Protein AF-A0A368V8Y9-F1 (afdb_monomer_lite)

Foldseek 3Di:
DAEEEEEEAPPFDPVLVVVVLVVQVVVQAAYEYADADADPVPVPDDCVRYAYAHEFECVCVVVVPVPDPDDPLVRRVRVCVSVVVHQEYAYVVLDDDVVVVVSCLVSRHQEYASAEQAQDQEWDFDQDPSNHTHGYAHEEPVVCLVVVHAPVDRSYDPVGYYHYYYYYSLCVSQVDNHPCSVVVCPVCRVPD

pLDDT: mean 93.85, std 8.1, range [53.06, 98.81]

Radius of gyration: 16.46 Å; chains: 1; bounding box: 37×43×43 Å

Sequence (192 aa):
MRTVITIDIDWVPDKVLEYTLELLSKAGVPCTIFATHATGLLNGLDRNQFEIGIHPNFNPLLNGTKKNNGNPEDVVRRLKEAFPQARGIRSHSSLVSNVLVELFSEMGFDYESNVCLPYSRRLEALPLWNDMLRIPFNWEDYLHFSYGKDFSEAGLDFNNGLNIMTFHPIHIFLNTETLERYLGAKRFYQDP

Secondary structure (DSSP, 8-state):
-EEEEEEE-TT--HHHHHHHHHHHHHHT--EEEEESS--GGGTTS-TTTEEEEE----HHHHTT-TT----HHHHHHHHHHH-TT--EE--GGG---HHHHHHHHHTT-SEE---B-TT-S---PEEPTTS-EE--B-EEHHHHHHTT--TT--SS-TTSSEEEEEE-HHHHHHT--SHHHHHHHGGGTT--

Organism: NCBI:txid989

Structure (mmCIF, N/CA/C/O backbone):
data_AF-A0A368V8Y9-F1
#
_entry.id   AF-A0A368V8Y9-F1
#
loop_
_atom_site.group_PDB
_atom_site.id
_atom_site.type_symbol
_atom_site.label_atom_id
_atom_site.label_alt_id
_atom_site.label_comp_id
_atom_site.label_asym_id
_atom_site.label_entity_id
_atom_site.label_seq_id
_atom_site.pdbx_PDB_ins_code
_atom_site.Cartn_x
_atom_site.Cartn_y
_atom_site.Cartn_z
_atom_site.occupancy
_atom_site.B_iso_or_equiv
_atom_site.auth_seq_id
_atom_site.auth_comp_id
_atom_site.auth_asym_id
_atom_site.auth_atom_id
_atom_site.pdbx_PDB_model_num
ATOM 1 N N . MET A 1 1 ? -14.216 -14.402 8.490 1.00 59.19 1 MET A N 1
ATOM 2 C CA . MET A 1 1 ? -13.235 -14.640 7.415 1.00 59.19 1 MET A CA 1
ATOM 3 C C . MET A 1 1 ? -12.926 -13.304 6.770 1.00 59.19 1 MET A C 1
ATOM 5 O O . MET A 1 1 ? -13.869 -12.653 6.332 1.00 59.19 1 MET A O 1
ATOM 9 N N . ARG A 1 2 ? -11.679 -12.831 6.809 1.00 84.62 2 ARG A N 1
ATOM 10 C CA . ARG A 1 2 ? -11.300 -11.561 6.176 1.00 84.62 2 ARG A CA 1
ATOM 11 C C . ARG A 1 2 ? -9.922 -11.733 5.545 1.00 84.62 2 ARG A C 1
ATOM 13 O O . ARG A 1 2 ? -8.916 -11.597 6.228 1.00 84.62 2 ARG A O 1
ATOM 20 N N . THR A 1 3 ? -9.898 -12.081 4.264 1.00 93.31 3 THR A N 1
ATOM 21 C CA . THR A 1 3 ? -8.710 -11.883 3.429 1.00 93.31 3 THR A CA 1
ATOM 22 C C . THR A 1 3 ? -8.891 -10.550 2.725 1.00 93.31 3 THR A C 1
ATOM 24 O O . THR A 1 3 ? -9.946 -10.308 2.142 1.00 93.31 3 THR A O 1
ATOM 27 N N . VAL A 1 4 ? -7.892 -9.684 2.819 1.00 96.06 4 VAL A N 1
ATOM 28 C CA . VAL A 1 4 ? -7.859 -8.383 2.154 1.00 96.06 4 VAL A CA 1
ATOM 29 C C . VAL A 1 4 ? -6.729 -8.417 1.142 1.00 96.06 4 VAL A C 1
ATOM 31 O O . VAL A 1 4 ? -5.599 -8.772 1.482 1.00 96.06 4 VAL A O 1
ATOM 34 N N . ILE A 1 5 ? -7.042 -8.056 -0.097 1.00 97.69 5 ILE A N 1
ATOM 35 C CA . ILE A 1 5 ? -6.057 -7.899 -1.162 1.00 97.69 5 ILE A CA 1
ATOM 36 C C . ILE A 1 5 ? -5.701 -6.419 -1.237 1.00 97.69 5 ILE A C 1
ATOM 38 O O . ILE A 1 5 ? -6.579 -5.561 -1.338 1.00 97.69 5 ILE A O 1
ATOM 42 N N . THR A 1 6 ? -4.409 -6.126 -1.179 1.00 98.75 6 THR A N 1
ATOM 43 C CA . THR A 1 6 ? -3.873 -4.775 -1.306 1.00 98.75 6 THR A CA 1
ATOM 44 C C . THR A 1 6 ? -2.837 -4.721 -2.418 1.00 98.75 6 THR A C 1
ATOM 46 O O . THR A 1 6 ? -2.096 -5.684 -2.612 1.00 98.75 6 THR A O 1
ATOM 49 N N . ILE A 1 7 ? -2.811 -3.618 -3.162 1.00 98.81 7 ILE A N 1
ATOM 50 C CA . ILE A 1 7 ? -1.948 -3.434 -4.329 1.00 98.81 7 ILE A CA 1
ATOM 51 C C . ILE A 1 7 ? -1.105 -2.178 -4.143 1.00 98.81 7 ILE A C 1
ATOM 53 O O . ILE A 1 7 ? -1.666 -1.086 -4.059 1.00 98.81 7 ILE A O 1
ATOM 57 N N . ASP A 1 8 ? 0.215 -2.315 -4.156 1.00 98.81 8 ASP A N 1
ATOM 58 C CA . ASP A 1 8 ? 1.145 -1.184 -4.132 1.00 98.81 8 ASP A CA 1
ATOM 59 C C . ASP A 1 8 ? 1.598 -0.908 -5.576 1.00 98.81 8 ASP A C 1
ATOM 61 O O . ASP A 1 8 ? 2.241 -1.743 -6.212 1.00 98.81 8 ASP A O 1
ATOM 65 N N . ILE A 1 9 ? 1.195 0.237 -6.153 1.00 98.44 9 ILE A N 1
ATOM 66 C CA . ILE A 1 9 ? 1.355 0.484 -7.605 1.00 98.44 9 ILE A CA 1
ATOM 67 C C . ILE A 1 9 ? 2.827 0.573 -8.035 1.00 98.44 9 ILE A C 1
ATOM 69 O O . ILE A 1 9 ? 3.147 0.201 -9.158 1.00 98.44 9 ILE A O 1
ATOM 73 N N . ASP A 1 10 ? 3.712 1.109 -7.193 1.00 96.94 10 ASP A N 1
ATOM 74 C CA . ASP A 1 10 ? 5.165 1.137 -7.441 1.00 96.94 10 ASP A CA 1
ATOM 75 C C . ASP A 1 10 ? 5.619 1.696 -8.805 1.00 96.94 10 ASP A C 1
ATOM 77 O O . ASP A 1 10 ? 6.569 1.221 -9.425 1.00 96.94 10 ASP A O 1
ATOM 81 N N . TRP A 1 11 ? 4.962 2.773 -9.254 1.00 96.31 11 TRP A N 1
ATOM 82 C CA . TRP A 1 11 ? 5.276 3.497 -10.495 1.00 96.31 11 TRP A CA 1
ATOM 83 C C . TRP A 1 11 ? 5.373 2.601 -11.739 1.00 96.31 11 TRP A C 1
ATOM 85 O O . TRP A 1 11 ? 6.158 2.882 -12.650 1.00 96.31 11 TRP A O 1
ATOM 95 N N . VAL A 1 12 ? 4.587 1.521 -11.795 1.00 95.94 12 VAL A N 1
ATOM 96 C CA . VAL A 1 12 ? 4.478 0.724 -13.021 1.00 95.94 12 VAL A CA 1
ATOM 97 C C . VAL A 1 12 ? 3.851 1.542 -14.158 1.00 95.94 12 VAL A C 1
ATOM 99 O O . VAL A 1 12 ? 3.047 2.438 -13.888 1.00 95.94 12 VAL A O 1
ATOM 102 N N . PRO A 1 13 ? 4.156 1.229 -15.430 1.00 95.38 13 PRO A N 1
ATOM 103 C CA . PRO A 1 13 ? 3.447 1.819 -16.560 1.00 95.38 13 PRO A CA 1
ATOM 104 C C . PRO A 1 13 ? 1.955 1.483 -16.549 1.00 95.38 13 PRO A C 1
ATOM 106 O O . PRO A 1 13 ? 1.557 0.402 -16.106 1.00 95.38 13 PRO A O 1
ATOM 109 N N . ASP A 1 14 ? 1.149 2.354 -17.159 1.00 95.56 14 ASP A N 1
ATOM 110 C CA . ASP A 1 14 ? -0.305 2.184 -17.250 1.00 95.56 14 ASP A CA 1
ATOM 111 C C . ASP A 1 14 ? -0.707 0.818 -17.831 1.00 95.56 14 ASP A C 1
ATOM 113 O O . ASP A 1 14 ? -1.604 0.183 -17.295 1.00 95.56 14 ASP A O 1
ATOM 117 N N . LYS A 1 15 ? 0.005 0.289 -18.837 1.00 95.81 15 LYS A N 1
ATOM 118 C CA . LYS A 1 15 ? -0.274 -1.044 -19.416 1.00 95.81 15 LYS A CA 1
ATOM 119 C C . LYS A 1 15 ? -0.166 -2.187 -18.391 1.00 95.81 15 LYS A C 1
ATOM 121 O O . LYS A 1 15 ? -0.942 -3.138 -18.423 1.00 95.81 15 LYS A O 1
ATOM 126 N N . VAL A 1 16 ? 0.801 -2.104 -17.476 1.00 97.31 16 VAL A N 1
ATOM 127 C CA . VAL A 1 16 ? 1.016 -3.105 -16.414 1.00 97.31 16 VAL A CA 1
ATOM 128 C C . VAL A 1 16 ? -0.045 -2.956 -15.321 1.00 97.31 16 VAL A C 1
ATOM 130 O O . VAL A 1 16 ? -0.567 -3.951 -14.807 1.00 97.31 16 VAL A O 1
ATOM 133 N N . LEU A 1 17 ? -0.391 -1.711 -14.981 1.00 97.81 17 LEU A N 1
ATOM 134 C CA . LEU A 1 17 ? -1.463 -1.422 -14.035 1.00 97.81 17 LEU A CA 1
ATOM 135 C C . LEU A 1 17 ? -2.824 -1.879 -14.577 1.00 97.81 17 LEU A C 1
ATOM 137 O O . LEU A 1 17 ? -3.557 -2.555 -13.862 1.00 97.81 17 LEU A O 1
ATOM 141 N N . GLU A 1 18 ? -3.137 -1.582 -15.837 1.00 97.69 18 GLU A N 1
ATOM 142 C CA . GLU A 1 18 ? -4.373 -1.972 -16.522 1.00 97.69 18 GLU A CA 1
ATOM 143 C C . GLU A 1 18 ? -4.569 -3.490 -16.498 1.00 97.69 18 GLU A C 1
ATOM 145 O O . GLU A 1 18 ? -5.621 -3.955 -16.062 1.00 97.69 18 GLU A O 1
ATOM 150 N N . TYR A 1 19 ? -3.532 -4.271 -16.827 1.00 98.06 19 TYR A N 1
ATOM 151 C CA . TYR A 1 19 ? -3.570 -5.734 -16.714 1.00 98.06 19 TYR A CA 1
ATOM 152 C C . TYR A 1 19 ? -3.997 -6.205 -15.314 1.00 98.06 19 TYR A C 1
ATOM 154 O O . TYR A 1 19 ? -4.844 -7.091 -15.168 1.00 98.06 19 TYR A O 1
ATOM 162 N N . THR A 1 20 ? -3.437 -5.586 -14.273 1.00 98.31 20 THR A N 1
ATOM 163 C CA . THR A 1 20 ? -3.752 -5.919 -12.878 1.00 98.31 20 THR A CA 1
ATOM 164 C C . THR A 1 20 ? -5.182 -5.517 -12.513 1.00 98.31 20 THR A C 1
ATOM 166 O O . THR A 1 20 ? -5.919 -6.313 -11.931 1.00 98.31 20 THR A O 1
ATOM 169 N N . LEU A 1 21 ? -5.609 -4.307 -12.880 1.00 98.00 21 LEU A N 1
ATOM 170 C CA . LEU A 1 21 ? -6.956 -3.807 -12.597 1.00 98.00 21 LEU A CA 1
ATOM 171 C C . LEU A 1 21 ? -8.032 -4.630 -13.308 1.00 98.00 21 LEU A C 1
ATOM 173 O O . LEU A 1 21 ? -9.065 -4.928 -12.707 1.00 98.00 21 LEU A O 1
ATOM 177 N N . GLU A 1 22 ? -7.792 -5.046 -14.551 1.00 97.62 22 GLU A N 1
ATOM 178 C CA . GLU A 1 22 ? -8.691 -5.939 -15.279 1.00 97.62 22 GLU A CA 1
ATOM 179 C C . GLU A 1 22 ? -8.831 -7.297 -14.593 1.00 97.62 22 GLU A C 1
ATOM 181 O O . GLU A 1 22 ? -9.944 -7.813 -14.475 1.00 97.62 22 GLU A O 1
ATOM 186 N N . LEU A 1 23 ? -7.714 -7.883 -14.149 1.00 97.94 23 LEU A N 1
ATOM 187 C CA . LEU A 1 23 ? -7.709 -9.163 -13.448 1.00 97.94 23 LEU A CA 1
ATOM 188 C C . LEU A 1 23 ? -8.547 -9.087 -12.164 1.00 97.94 23 LEU A C 1
ATOM 190 O O . LEU A 1 23 ? -9.414 -9.933 -11.942 1.00 97.94 23 LEU A O 1
ATOM 194 N N . LEU A 1 24 ? -8.336 -8.046 -11.354 1.00 97.44 24 LEU A N 1
ATOM 195 C CA . LEU A 1 24 ? -9.074 -7.833 -10.107 1.00 97.44 24 LEU A CA 1
ATOM 196 C C . LEU A 1 24 ? -10.554 -7.527 -10.363 1.00 97.44 24 LEU A C 1
ATOM 198 O O . LEU A 1 24 ? -11.423 -8.086 -9.694 1.00 97.44 24 LEU A O 1
ATOM 202 N N . SER A 1 25 ? -10.859 -6.703 -11.369 1.00 96.75 25 SER A N 1
ATOM 203 C CA . SER A 1 25 ? -12.239 -6.375 -11.749 1.00 96.75 25 SER A CA 1
ATOM 204 C C . SER A 1 25 ? -13.007 -7.628 -12.172 1.00 96.75 25 SER A C 1
ATOM 206 O O . SER A 1 25 ? -14.108 -7.867 -11.686 1.00 96.75 25 SER A O 1
ATOM 208 N N . LYS A 1 26 ? -12.401 -8.487 -13.006 1.00 97.25 26 LYS A N 1
ATOM 209 C CA . LYS A 1 26 ? -12.992 -9.771 -13.431 1.00 97.25 26 LYS A CA 1
ATOM 210 C C . LYS A 1 26 ? -13.204 -10.731 -12.258 1.00 97.25 26 LYS A C 1
ATOM 212 O O . LYS A 1 26 ? -14.185 -11.467 -12.255 1.00 97.25 26 LYS A O 1
ATOM 217 N N . ALA A 1 27 ? -12.307 -10.723 -11.271 1.00 96.06 27 ALA A N 1
ATOM 218 C CA . ALA A 1 27 ? -12.444 -11.544 -10.071 1.00 96.06 27 ALA A CA 1
ATOM 219 C C . ALA A 1 27 ? -13.577 -11.070 -9.138 1.00 96.06 27 ALA A C 1
ATOM 221 O O . ALA A 1 27 ? -14.065 -11.862 -8.334 1.00 96.06 27 ALA A O 1
ATOM 222 N N . GLY A 1 28 ? -13.999 -9.803 -9.229 1.00 95.25 28 GLY A N 1
ATOM 223 C CA . GLY A 1 28 ? -15.106 -9.248 -8.441 1.00 95.25 28 GLY A CA 1
ATOM 224 C C . GLY A 1 28 ? -14.844 -9.183 -6.930 1.00 95.25 28 GLY A C 1
ATOM 225 O O . GLY A 1 28 ? -15.785 -9.088 -6.144 1.00 95.25 28 GLY A O 1
ATOM 226 N N . VAL A 1 29 ? -13.579 -9.270 -6.507 1.00 92.38 29 VAL A N 1
ATOM 227 C CA . VAL A 1 29 ? -13.180 -9.227 -5.093 1.00 92.38 29 VAL A CA 1
ATOM 228 C C . VAL A 1 29 ? -12.819 -7.799 -4.668 1.00 92.38 29 VAL A C 1
ATOM 230 O O . VAL A 1 29 ? -12.152 -7.101 -5.438 1.00 92.38 29 VAL A O 1
ATOM 233 N N . PRO A 1 30 ? -13.217 -7.349 -3.461 1.00 95.94 30 PRO A N 1
ATOM 234 C CA . PRO A 1 30 ? -12.802 -6.050 -2.946 1.00 95.94 30 PRO A CA 1
ATOM 235 C C . PRO A 1 30 ? -11.286 -5.963 -2.741 1.00 95.94 30 PRO A C 1
ATOM 237 O O . PRO A 1 30 ? -10.666 -6.908 -2.248 1.00 95.94 30 PRO A O 1
ATOM 240 N N . CYS A 1 31 ? -10.694 -4.831 -3.109 1.00 97.50 31 CYS A N 1
ATOM 241 C CA . CYS A 1 31 ? -9.258 -4.570 -3.040 1.00 97.50 31 CYS A CA 1
ATOM 242 C C . CYS A 1 31 ? -8.979 -3.136 -2.577 1.00 97.50 31 CYS A C 1
ATOM 244 O O . CYS A 1 31 ? -9.736 -2.215 -2.886 1.00 97.50 31 CYS A O 1
ATOM 246 N N . THR A 1 32 ? -7.840 -2.931 -1.919 1.00 98.62 32 THR A N 1
ATOM 247 C CA . THR A 1 32 ? -7.304 -1.592 -1.631 1.00 98.62 32 THR A CA 1
ATOM 248 C C . THR A 1 32 ? -6.088 -1.335 -2.514 1.00 98.62 32 THR A C 1
ATOM 250 O O . THR A 1 32 ? -5.142 -2.117 -2.516 1.00 98.62 32 THR A O 1
ATOM 253 N N . ILE A 1 33 ? -6.078 -0.236 -3.260 1.00 98.69 33 ILE A N 1
ATOM 254 C CA . ILE A 1 33 ? -4.961 0.156 -4.123 1.00 98.69 33 ILE A CA 1
ATOM 255 C C . ILE A 1 33 ? -4.240 1.348 -3.495 1.00 98.69 33 ILE A C 1
ATOM 257 O O . ILE A 1 33 ? -4.844 2.403 -3.319 1.00 98.69 33 ILE A O 1
ATOM 261 N N . PHE A 1 34 ? -2.950 1.214 -3.200 1.00 98.81 34 PHE A N 1
ATOM 262 C CA . PHE A 1 34 ? -2.096 2.303 -2.737 1.00 98.81 34 PHE A CA 1
ATOM 263 C C . PHE A 1 34 ? -1.387 2.963 -3.928 1.00 98.81 34 PHE A C 1
ATOM 265 O O . PHE A 1 34 ? -0.484 2.400 -4.554 1.00 98.81 34 PHE A O 1
ATOM 272 N N . ALA A 1 35 ? -1.818 4.181 -4.261 1.00 98.56 35 ALA A N 1
ATOM 273 C CA . ALA A 1 35 ? -1.375 4.886 -5.457 1.00 98.56 35 ALA A CA 1
ATOM 274 C C . ALA A 1 35 ? -0.055 5.649 -5.265 1.00 98.56 35 ALA A C 1
ATOM 276 O O . ALA A 1 35 ? 0.093 6.444 -4.338 1.00 98.56 35 ALA A O 1
ATOM 277 N N . THR A 1 36 ? 0.891 5.455 -6.186 1.00 98.12 36 THR A N 1
ATOM 278 C CA . THR A 1 36 ? 2.220 6.104 -6.178 1.00 98.12 36 THR A CA 1
ATOM 279 C C . THR A 1 36 ? 2.310 7.373 -7.025 1.00 98.12 36 THR A C 1
ATOM 281 O O . THR A 1 36 ? 3.256 8.151 -6.883 1.00 98.12 36 THR A O 1
ATOM 284 N N . HIS A 1 37 ? 1.363 7.570 -7.941 1.00 96.38 37 HIS A N 1
ATOM 285 C CA . HIS A 1 37 ? 1.311 8.692 -8.874 1.00 96.38 37 HIS A CA 1
ATOM 286 C C . HIS A 1 37 ? -0.116 8.871 -9.410 1.00 96.38 37 HIS A C 1
ATOM 288 O O . HIS A 1 37 ? -0.944 7.967 -9.301 1.00 96.38 37 HIS A O 1
ATOM 294 N N . ALA A 1 38 ? -0.407 10.042 -9.980 1.00 95.44 38 ALA A N 1
ATOM 295 C CA . ALA A 1 38 ? -1.688 10.303 -10.627 1.00 95.44 38 ALA A CA 1
ATOM 296 C C . ALA A 1 38 ? -1.788 9.532 -11.954 1.00 95.44 38 ALA A C 1
ATOM 298 O O . ALA A 1 38 ? -0.898 9.633 -12.796 1.00 95.44 38 ALA A O 1
ATOM 299 N N . THR A 1 39 ? -2.886 8.805 -12.149 1.00 95.31 39 THR A N 1
ATOM 300 C CA . THR A 1 39 ? -3.215 8.102 -13.396 1.00 95.31 39 THR A CA 1
ATOM 301 C C . THR A 1 39 ? -4.730 8.098 -13.592 1.00 95.31 39 THR A C 1
ATOM 303 O O . THR A 1 39 ? -5.498 8.016 -12.629 1.00 95.31 39 THR A O 1
ATOM 306 N N . GLY A 1 40 ? -5.173 8.194 -14.847 1.00 96.19 40 GLY A N 1
ATOM 307 C CA . GLY A 1 40 ? -6.594 8.152 -15.197 1.00 96.19 40 GLY A CA 1
ATOM 308 C C . GLY A 1 40 ? -7.241 6.788 -14.941 1.00 96.19 40 GLY A C 1
ATOM 309 O O . GLY A 1 40 ? -8.454 6.727 -14.737 1.00 96.19 40 GLY A O 1
ATOM 310 N N . LEU A 1 41 ? -6.441 5.715 -14.880 1.00 96.94 41 LEU A N 1
ATOM 311 C CA . LEU A 1 41 ? -6.917 4.339 -14.692 1.00 96.94 41 LEU A CA 1
ATOM 312 C C . LEU A 1 41 ? -7.689 4.143 -13.379 1.00 96.94 41 LEU A C 1
ATOM 314 O O . LEU A 1 41 ? -8.584 3.306 -13.305 1.00 96.94 41 LEU A O 1
ATOM 318 N N . LEU A 1 42 ? -7.398 4.946 -12.351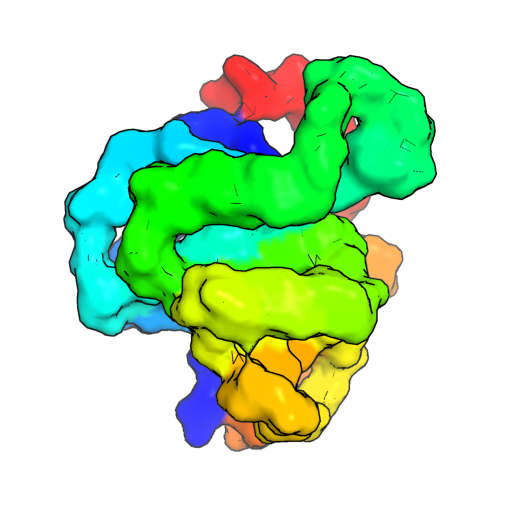 1.00 96.75 42 LEU A N 1
ATOM 319 C CA . LEU A 1 42 ? -8.071 4.843 -11.055 1.00 96.75 42 LEU A CA 1
ATOM 320 C C . LEU A 1 42 ? -9.397 5.613 -10.985 1.00 96.75 42 LEU A C 1
ATOM 322 O O . LEU A 1 42 ? -10.144 5.426 -10.022 1.00 96.75 42 LEU A O 1
ATOM 326 N N . ASN A 1 43 ? -9.713 6.478 -11.956 1.00 92.25 43 ASN A N 1
ATOM 327 C CA . ASN A 1 43 ? -10.891 7.353 -11.900 1.00 92.25 43 ASN A CA 1
ATOM 328 C C . ASN A 1 43 ? -12.208 6.604 -12.148 1.00 92.25 43 ASN A C 1
ATOM 330 O O . ASN A 1 43 ? -13.218 6.954 -11.542 1.00 92.25 43 ASN A O 1
ATOM 334 N N . GLY A 1 44 ? -12.191 5.581 -13.007 1.00 86.50 44 GLY A N 1
ATOM 335 C CA . GLY A 1 44 ? -13.380 4.823 -13.420 1.00 86.50 44 GLY A CA 1
ATOM 336 C C . GLY A 1 44 ? -13.660 3.550 -12.618 1.00 86.50 44 GLY A C 1
ATOM 337 O O . GLY A 1 44 ? -14.606 2.836 -12.939 1.00 86.50 44 GLY A O 1
ATOM 338 N N . LEU A 1 45 ? -12.844 3.242 -11.607 1.00 95.19 45 LEU A N 1
ATOM 339 C CA . LEU A 1 45 ? -13.004 2.025 -10.812 1.00 95.19 45 LEU A CA 1
ATOM 340 C C . LEU A 1 45 ? -14.260 2.089 -9.934 1.00 95.19 45 LEU A C 1
ATOM 342 O O . LEU A 1 45 ? -14.532 3.115 -9.304 1.00 95.19 45 LEU A O 1
ATOM 346 N N . ASP A 1 46 ? -14.982 0.968 -9.838 1.00 96.19 46 ASP A N 1
ATOM 347 C CA . ASP A 1 46 ? -16.093 0.820 -8.896 1.00 96.19 46 ASP A CA 1
ATOM 348 C C . ASP A 1 46 ? -15.575 0.961 -7.462 1.00 96.19 46 ASP A C 1
ATOM 350 O O . ASP A 1 46 ? -14.807 0.130 -6.979 1.00 96.19 46 ASP A O 1
ATOM 354 N N . ARG A 1 47 ? -16.007 2.013 -6.763 1.00 95.19 47 ARG A N 1
ATOM 355 C CA . ARG A 1 47 ? -15.574 2.315 -5.390 1.00 95.19 47 ARG A CA 1
ATOM 356 C C . ARG A 1 47 ? -16.117 1.337 -4.349 1.00 95.19 47 ARG A C 1
ATOM 358 O O . ARG A 1 47 ? -15.606 1.323 -3.235 1.00 95.19 47 ARG A O 1
ATOM 365 N N . ASN A 1 48 ? -17.110 0.517 -4.694 1.00 94.44 48 ASN A N 1
ATOM 366 C CA . ASN A 1 48 ? -17.542 -0.589 -3.836 1.00 94.44 48 ASN A CA 1
ATOM 367 C C . ASN A 1 48 ? -16.562 -1.763 -3.884 1.00 94.44 48 ASN A C 1
ATOM 369 O O . ASN A 1 48 ? -16.485 -2.540 -2.934 1.00 94.44 48 ASN A O 1
ATOM 373 N N . GLN A 1 49 ? -15.823 -1.890 -4.988 1.00 96.81 49 GLN A N 1
ATOM 374 C CA . GLN A 1 49 ? -14.798 -2.907 -5.156 1.00 96.81 49 GLN A CA 1
ATOM 375 C C . GLN A 1 49 ? -13.407 -2.374 -4.794 1.00 96.81 49 GLN A C 1
ATOM 377 O O . GLN A 1 49 ? -12.638 -3.076 -4.147 1.00 96.81 49 GLN A O 1
ATOM 382 N N . PHE A 1 50 ? -13.076 -1.145 -5.187 1.00 98.00 50 PHE A N 1
ATOM 383 C CA . PHE A 1 50 ? -11.735 -0.586 -5.058 1.00 98.00 50 PHE A CA 1
ATOM 384 C C . PHE A 1 50 ? -11.699 0.606 -4.104 1.00 98.00 50 PHE A C 1
ATOM 386 O O . PHE A 1 50 ? -12.131 1.715 -4.442 1.00 98.00 50 PHE A O 1
ATOM 393 N N . GLU A 1 51 ? -11.092 0.398 -2.940 1.00 98.44 51 GLU A N 1
ATOM 394 C CA . GLU A 1 51 ? -10.602 1.490 -2.105 1.00 98.44 51 GLU A CA 1
ATOM 395 C C . GLU A 1 51 ? -9.302 2.043 -2.699 1.00 98.44 51 GLU A C 1
ATOM 397 O O . GLU A 1 51 ? -8.432 1.281 -3.117 1.00 98.44 51 GLU A O 1
ATOM 402 N N . ILE A 1 52 ? -9.143 3.368 -2.706 1.00 98.44 52 ILE A N 1
ATOM 403 C CA . ILE A 1 52 ? -7.892 4.019 -3.110 1.00 98.44 52 ILE A CA 1
ATOM 404 C C . ILE A 1 52 ? -7.236 4.637 -1.878 1.00 98.44 52 ILE A C 1
ATOM 406 O O . ILE A 1 52 ? -7.785 5.564 -1.288 1.00 98.44 52 ILE A O 1
ATOM 410 N N . GLY A 1 53 ? -6.066 4.128 -1.509 1.00 98.62 53 GLY A N 1
ATOM 411 C CA . GLY A 1 53 ? -5.120 4.749 -0.587 1.00 98.62 53 GLY A CA 1
ATOM 412 C C . GLY A 1 53 ? -3.950 5.391 -1.340 1.00 98.62 53 GLY A C 1
ATOM 413 O O . GLY A 1 53 ? -3.904 5.387 -2.572 1.00 98.62 53 GLY A O 1
ATOM 414 N N . ILE A 1 54 ? -2.967 5.916 -0.610 1.00 98.75 54 ILE A N 1
ATOM 415 C CA . ILE A 1 54 ? -1.749 6.494 -1.209 1.00 98.75 54 ILE A CA 1
ATOM 416 C C . ILE A 1 54 ? -0.470 5.775 -0.772 1.00 98.75 54 ILE A C 1
ATOM 418 O O . ILE A 1 54 ? -0.383 5.267 0.347 1.00 98.75 54 ILE A O 1
ATOM 422 N N . HIS A 1 55 ? 0.524 5.773 -1.665 1.00 98.75 55 HIS A N 1
ATOM 423 C CA . HIS A 1 55 ? 1.814 5.104 -1.498 1.00 98.75 55 HIS A CA 1
ATOM 424 C C . HIS A 1 55 ? 3.014 6.072 -1.579 1.00 98.75 55 HIS A C 1
ATOM 426 O O . HIS A 1 55 ? 3.747 6.083 -2.574 1.00 98.75 55 HIS A O 1
ATOM 432 N N . PRO A 1 56 ? 3.207 6.966 -0.589 1.00 97.75 56 PRO A N 1
ATOM 433 C CA . PRO A 1 56 ? 4.270 7.969 -0.632 1.00 97.75 56 PRO A CA 1
ATOM 434 C C . PRO A 1 56 ? 5.671 7.369 -0.503 1.00 97.75 56 PRO A C 1
ATOM 436 O O . PRO A 1 56 ? 5.905 6.427 0.250 1.00 97.75 56 PRO A O 1
ATOM 439 N N . ASN A 1 57 ? 6.635 7.991 -1.188 1.00 96.75 57 ASN A N 1
ATOM 440 C CA . ASN A 1 57 ? 8.039 7.598 -1.145 1.00 96.75 57 ASN A CA 1
ATOM 441 C C . ASN A 1 57 ? 8.888 8.596 -0.361 1.00 96.75 57 ASN A C 1
ATOM 443 O O . ASN A 1 57 ? 9.214 9.679 -0.852 1.00 96.75 57 ASN A O 1
ATOM 447 N N . PHE A 1 58 ? 9.299 8.193 0.837 1.00 95.69 58 PHE A N 1
ATOM 44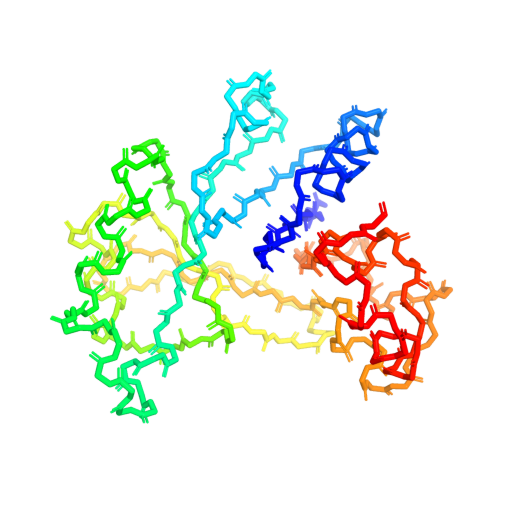8 C CA . PHE A 1 58 ? 10.162 8.993 1.703 1.00 95.69 58 PHE A CA 1
ATOM 449 C C . PHE A 1 58 ? 11.656 8.665 1.544 1.00 95.69 58 PHE A C 1
ATOM 451 O O . PHE A 1 58 ? 12.493 9.398 2.071 1.00 95.69 58 PHE A O 1
ATOM 458 N N . ASN A 1 59 ? 12.026 7.625 0.782 1.00 94.06 59 ASN A N 1
ATOM 459 C CA . ASN A 1 59 ? 13.426 7.224 0.581 1.00 94.06 59 ASN A CA 1
ATOM 460 C C . ASN A 1 59 ? 14.323 8.365 0.061 1.00 94.06 59 ASN A C 1
ATOM 462 O O . ASN A 1 59 ? 15.454 8.479 0.539 1.00 94.06 59 ASN A O 1
ATOM 466 N N . PRO A 1 60 ? 13.872 9.254 -0.852 1.00 91.81 60 PRO A N 1
ATOM 467 C CA . PRO A 1 60 ? 14.678 10.398 -1.273 1.00 91.81 60 PRO A CA 1
ATOM 468 C C . PRO A 1 60 ? 15.088 11.340 -0.132 1.00 91.81 60 PRO A C 1
ATOM 470 O O . PRO A 1 60 ? 16.172 11.923 -0.201 1.00 91.81 60 PRO A O 1
ATOM 473 N N . LEU A 1 61 ? 14.249 11.466 0.907 1.00 90.19 61 LEU A N 1
ATOM 474 C CA . LEU A 1 61 ? 14.519 12.285 2.094 1.00 90.19 61 LEU A CA 1
ATOM 475 C C . LEU A 1 61 ? 15.554 11.617 3.004 1.00 90.19 61 LEU A C 1
ATOM 477 O O . LEU A 1 61 ? 16.434 12.291 3.532 1.00 90.19 61 LEU A O 1
ATOM 481 N N . LEU A 1 62 ? 15.485 10.289 3.138 1.00 89.69 62 LEU A N 1
ATOM 482 C CA . LEU A 1 62 ? 16.422 9.498 3.942 1.00 89.69 62 LEU A CA 1
ATOM 483 C C . LEU A 1 62 ? 17.813 9.408 3.300 1.00 89.69 62 LEU A C 1
ATOM 485 O O . LEU A 1 62 ? 18.825 9.489 3.990 1.00 89.69 62 LEU A O 1
ATOM 489 N N . ASN A 1 63 ? 17.871 9.295 1.972 1.00 88.00 63 ASN A N 1
ATOM 490 C CA . ASN A 1 63 ? 19.121 9.124 1.228 1.00 88.00 63 ASN A CA 1
ATOM 491 C C . ASN A 1 63 ? 19.824 10.453 0.895 1.00 88.00 63 ASN A C 1
ATOM 493 O O . ASN A 1 63 ? 20.818 10.462 0.168 1.00 88.00 63 ASN A O 1
ATOM 497 N N . GLY A 1 64 ? 19.301 11.590 1.368 1.00 76.81 64 GLY A N 1
ATOM 498 C CA . GLY A 1 64 ? 19.886 12.916 1.135 1.00 76.81 64 GLY A CA 1
ATOM 499 C C . GLY A 1 64 ? 19.872 13.365 -0.332 1.00 76.81 64 GLY A C 1
ATOM 500 O O . GLY A 1 64 ? 20.587 14.298 -0.710 1.00 76.81 64 GLY A O 1
ATOM 501 N N . THR A 1 65 ? 19.078 12.716 -1.189 1.00 69.00 65 THR A N 1
ATOM 502 C CA . THR A 1 65 ? 18.994 13.083 -2.603 1.00 69.00 65 THR A CA 1
ATOM 503 C C . THR A 1 65 ? 18.194 14.377 -2.747 1.00 69.00 65 THR A C 1
ATOM 505 O O . THR A 1 65 ? 16.970 14.380 -2.669 1.00 69.00 65 THR A O 1
ATOM 508 N N . LYS A 1 66 ? 18.881 15.492 -3.023 1.00 54.94 66 LYS A N 1
ATOM 509 C CA . LYS A 1 66 ? 18.294 16.839 -3.208 1.00 54.94 66 LYS A CA 1
ATOM 510 C C . LYS A 1 66 ? 17.309 16.974 -4.386 1.00 54.94 66 LYS A C 1
ATOM 512 O O . LYS A 1 66 ? 16.864 18.077 -4.683 1.00 54.94 66 LYS A O 1
ATOM 517 N N . LYS A 1 67 ? 16.982 15.888 -5.102 1.00 56.47 67 LYS A N 1
ATOM 518 C CA . LYS A 1 67 ? 16.090 15.928 -6.277 1.00 56.47 67 LYS A CA 1
ATOM 519 C C . LYS A 1 67 ? 14.659 16.344 -5.927 1.00 56.47 67 LYS A C 1
ATOM 521 O O . LYS A 1 67 ? 13.974 16.870 -6.791 1.00 56.47 67 LYS A O 1
ATOM 526 N N . ASN A 1 68 ? 14.250 16.185 -4.670 1.00 53.59 68 ASN A N 1
ATOM 527 C CA . ASN A 1 68 ? 12.999 16.706 -4.141 1.00 53.59 68 ASN A CA 1
ATOM 528 C C . ASN A 1 68 ? 13.311 17.472 -2.853 1.00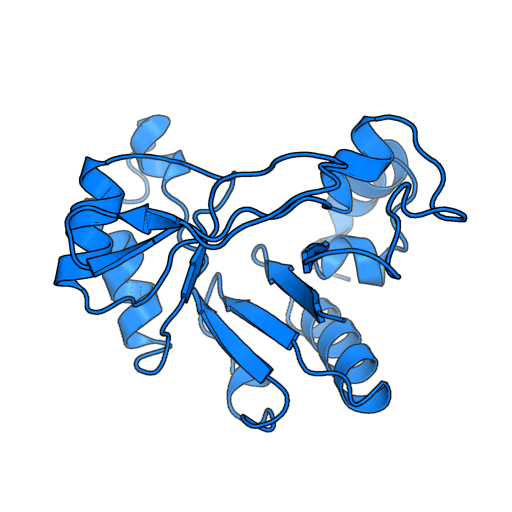 53.59 68 ASN A C 1
ATOM 530 O O . ASN A 1 68 ? 13.322 16.859 -1.794 1.00 53.59 68 ASN A O 1
ATOM 534 N N . ASN A 1 69 ? 13.557 18.786 -2.926 1.00 53.06 69 ASN A N 1
ATOM 535 C CA . ASN A 1 69 ? 13.653 19.700 -1.768 1.00 53.06 69 ASN A CA 1
ATOM 536 C C . ASN A 1 69 ? 12.327 19.790 -0.964 1.00 53.06 69 ASN A C 1
ATOM 538 O O . ASN A 1 69 ? 11.915 20.876 -0.574 1.00 53.06 69 ASN A O 1
ATOM 542 N N . GLY A 1 70 ? 11.605 18.684 -0.802 1.00 71.06 70 GLY A N 1
ATOM 543 C CA . GLY A 1 70 ? 10.351 18.606 -0.072 1.00 71.06 70 GLY A CA 1
ATOM 544 C C . GLY A 1 70 ? 10.587 18.085 1.335 1.00 71.06 70 GLY A C 1
ATOM 545 O O . GLY A 1 70 ? 11.545 17.361 1.599 1.00 71.06 70 GLY A O 1
ATOM 546 N N . ASN A 1 71 ? 9.700 18.454 2.240 1.00 89.31 71 ASN A N 1
ATOM 547 C CA . ASN A 1 71 ? 9.562 17.790 3.531 1.00 89.31 71 ASN A CA 1
ATOM 548 C C . ASN A 1 71 ? 8.589 16.587 3.388 1.00 89.31 71 ASN A C 1
ATOM 550 O O . ASN A 1 71 ? 8.000 16.394 2.318 1.00 89.31 71 ASN A O 1
ATOM 554 N N . PRO A 1 72 ? 8.413 15.745 4.423 1.00 94.56 72 PRO A N 1
ATOM 555 C CA . PRO A 1 72 ? 7.456 14.639 4.365 1.00 94.56 72 PRO A CA 1
ATOM 556 C C . PRO A 1 72 ? 6.012 15.069 4.064 1.00 94.56 72 PRO A C 1
ATOM 558 O O . PRO A 1 72 ? 5.312 14.360 3.345 1.00 94.56 72 PRO A O 1
ATOM 561 N N . GLU A 1 73 ? 5.584 16.236 4.551 1.00 96.31 73 GLU A N 1
ATOM 562 C CA . GLU A 1 73 ? 4.248 16.782 4.296 1.00 96.31 73 GLU A CA 1
ATOM 563 C C . GLU A 1 73 ? 4.024 17.039 2.801 1.00 96.31 73 GLU A C 1
ATOM 565 O O . GLU A 1 73 ? 3.002 16.623 2.264 1.00 96.31 73 GLU A O 1
ATOM 570 N N . ASP A 1 74 ? 4.996 17.610 2.085 1.00 94.81 74 ASP A N 1
ATOM 571 C CA . ASP A 1 74 ? 4.900 17.838 0.638 1.00 94.81 74 ASP A CA 1
ATOM 572 C C . ASP A 1 74 ? 4.754 16.528 -0.148 1.00 94.81 74 ASP A C 1
ATOM 574 O O . ASP A 1 74 ? 4.045 16.476 -1.156 1.00 94.81 74 ASP A O 1
ATOM 578 N N . VAL A 1 75 ? 5.432 15.460 0.291 1.00 94.88 75 VAL A N 1
ATOM 579 C CA . VAL A 1 75 ? 5.348 14.136 -0.348 1.00 94.88 75 VAL A CA 1
ATOM 580 C C . VAL A 1 75 ? 3.931 13.576 -0.222 1.00 94.88 75 VAL A C 1
ATOM 582 O O . VAL A 1 75 ? 3.367 13.111 -1.213 1.00 94.88 75 VAL A O 1
ATOM 585 N N . VAL A 1 76 ? 3.345 13.649 0.974 1.00 97.56 76 VAL A N 1
ATOM 586 C CA . VAL A 1 76 ? 1.984 13.163 1.236 1.00 97.56 76 VAL A CA 1
ATOM 587 C C . VAL A 1 76 ? 0.949 14.058 0.551 1.00 97.56 76 VAL A C 1
ATOM 589 O O . VAL A 1 76 ? 0.041 13.550 -0.108 1.00 97.56 76 VAL A O 1
ATOM 592 N N . ARG A 1 77 ? 1.111 15.386 0.638 1.00 97.06 77 ARG A N 1
ATOM 593 C CA . ARG A 1 77 ? 0.173 16.381 0.099 1.00 97.06 77 ARG A CA 1
ATOM 594 C C . ARG A 1 77 ? -0.035 16.204 -1.397 1.00 97.06 77 ARG A C 1
ATOM 596 O O . ARG A 1 77 ? -1.177 16.145 -1.831 1.00 97.06 77 ARG A O 1
ATOM 603 N N . ARG A 1 78 ? 1.038 16.012 -2.170 1.00 95.12 78 ARG A N 1
ATOM 604 C CA . ARG A 1 78 ? 0.953 15.792 -3.628 1.00 95.12 78 ARG A CA 1
ATOM 605 C C . ARG A 1 78 ? 0.073 14.599 -4.002 1.00 95.12 78 ARG A C 1
ATOM 607 O O . ARG A 1 78 ? -0.678 14.670 -4.969 1.00 95.12 78 ARG A O 1
ATOM 614 N N . LEU A 1 79 ? 0.158 13.500 -3.250 1.00 97.12 79 LEU A N 1
ATOM 615 C CA . LEU A 1 79 ? -0.681 12.324 -3.496 1.00 97.12 79 LEU A CA 1
ATOM 616 C C . LEU A 1 79 ? -2.106 12.530 -2.983 1.00 97.12 79 LEU A C 1
ATOM 618 O O . LEU A 1 79 ? -3.050 12.143 -3.662 1.00 97.12 79 LEU A O 1
ATOM 622 N N . LYS A 1 80 ? -2.282 13.172 -1.826 1.00 97.38 80 LYS A N 1
ATOM 623 C CA . LYS A 1 80 ? -3.606 13.487 -1.275 1.00 97.38 80 LYS A CA 1
ATOM 624 C C . LYS A 1 80 ? -4.380 14.469 -2.161 1.00 97.38 80 LYS A C 1
ATOM 626 O O . LYS A 1 80 ? -5.584 14.323 -2.294 1.00 97.38 80 LYS A O 1
ATOM 631 N N . GLU A 1 81 ? -3.708 15.411 -2.820 1.00 96.75 81 GLU A N 1
ATOM 632 C CA . GLU A 1 81 ? -4.312 16.297 -3.827 1.00 96.75 81 GLU A CA 1
ATOM 633 C C . GLU A 1 81 ? -4.805 15.519 -5.056 1.00 96.75 81 GLU A C 1
ATOM 635 O O . GLU A 1 81 ? -5.888 15.799 -5.566 1.00 96.75 81 GLU A O 1
ATOM 640 N N . ALA A 1 82 ? -4.049 14.513 -5.508 1.00 95.88 82 ALA A N 1
ATOM 641 C CA . ALA A 1 82 ? -4.463 13.632 -6.602 1.00 95.88 82 ALA A CA 1
ATOM 642 C C . ALA A 1 82 ? -5.573 12.643 -6.190 1.00 95.88 82 ALA A C 1
ATOM 644 O O . ALA A 1 82 ? -6.400 12.260 -7.017 1.00 95.88 82 ALA A O 1
ATOM 645 N N . PHE A 1 83 ? -5.601 12.242 -4.917 1.00 97.00 83 PHE A N 1
ATOM 646 C CA . PHE A 1 83 ? -6.530 11.260 -4.356 1.00 97.00 83 PHE A CA 1
ATOM 647 C C . PHE A 1 83 ? -7.183 11.791 -3.065 1.00 97.00 83 PHE A C 1
ATOM 649 O O . PHE A 1 83 ? -6.931 11.260 -1.978 1.00 97.00 83 PHE A O 1
ATOM 656 N N . PRO A 1 84 ? -8.036 12.830 -3.145 1.00 96.19 84 PRO A N 1
ATOM 657 C CA . PRO A 1 84 ? -8.585 13.509 -1.965 1.00 96.19 84 PRO A CA 1
ATOM 658 C C . PRO A 1 84 ? -9.396 12.578 -1.056 1.00 96.19 84 PRO A C 1
ATOM 660 O O . PRO A 1 84 ? -9.363 12.709 0.170 1.00 96.19 84 PRO A O 1
ATOM 663 N N . GLN A 1 85 ? -10.056 11.580 -1.642 1.00 95.00 85 GLN A N 1
ATOM 664 C CA . GLN A 1 85 ? -10.838 10.561 -0.945 1.00 95.00 85 GLN A CA 1
ATOM 665 C C . GLN A 1 85 ? -10.001 9.490 -0.230 1.00 95.00 85 GLN A C 1
ATOM 667 O O . GLN A 1 85 ? -10.584 8.616 0.406 1.00 95.00 85 GLN A O 1
ATOM 672 N N . ALA A 1 86 ? -8.669 9.499 -0.356 1.00 97.88 86 ALA A N 1
ATOM 673 C CA . ALA A 1 86 ? -7.834 8.448 0.213 1.00 97.88 86 ALA A CA 1
ATOM 674 C C . ALA A 1 86 ? -7.902 8.432 1.743 1.00 97.88 86 ALA A C 1
ATOM 676 O O . ALA A 1 86 ? -7.604 9.436 2.387 1.00 97.88 86 ALA A O 1
ATOM 677 N N . ARG A 1 87 ? -8.273 7.285 2.316 1.00 97.75 87 ARG A N 1
ATOM 678 C CA . ARG A 1 87 ? -8.394 7.078 3.772 1.00 97.75 87 ARG A CA 1
ATOM 679 C C . ARG A 1 87 ? -7.211 6.309 4.351 1.00 97.75 87 ARG A C 1
ATOM 681 O O . ARG A 1 87 ? -6.845 6.524 5.501 1.00 97.75 87 ARG A O 1
ATOM 688 N N . GLY A 1 88 ? -6.605 5.454 3.531 1.00 98.69 88 GLY A N 1
ATOM 689 C CA . GLY A 1 88 ? -5.430 4.665 3.868 1.00 98.69 88 GLY A CA 1
ATOM 690 C C . GLY A 1 88 ? -4.132 5.206 3.296 1.00 98.69 88 GLY A C 1
ATOM 691 O O . GLY A 1 88 ? -4.092 5.749 2.187 1.00 98.69 88 GLY A O 1
ATOM 692 N N . ILE A 1 89 ? -3.048 4.960 4.022 1.00 98.81 89 ILE A N 1
ATOM 693 C CA . ILE A 1 89 ? -1.684 5.245 3.585 1.00 98.81 89 ILE A CA 1
ATOM 694 C C . ILE A 1 89 ? -0.760 4.052 3.856 1.00 98.81 89 ILE A C 1
ATOM 696 O O . ILE A 1 89 ? -0.804 3.420 4.911 1.00 98.81 89 ILE A O 1
ATOM 700 N N . ARG A 1 90 ? 0.117 3.746 2.905 1.00 98.81 90 ARG A N 1
ATOM 701 C CA . ARG A 1 90 ? 1.239 2.825 3.102 1.00 98.81 90 ARG A CA 1
ATOM 702 C C . ARG A 1 90 ? 2.472 3.476 2.512 1.00 98.81 90 ARG A C 1
ATOM 704 O O . ARG A 1 90 ? 2.485 3.783 1.340 1.00 98.81 90 ARG A O 1
ATOM 711 N N . SER A 1 91 ? 3.497 3.729 3.295 1.00 98.62 91 SER A N 1
ATOM 712 C CA . SER A 1 91 ? 4.785 4.221 2.829 1.00 98.62 91 SER A CA 1
ATOM 713 C C . SER A 1 91 ? 5.458 3.187 1.929 1.00 98.62 91 SER A C 1
ATOM 715 O O . SER A 1 91 ? 5.556 2.012 2.287 1.00 98.62 91 SER A O 1
ATOM 717 N N . HIS A 1 92 ? 6.015 3.638 0.809 1.00 98.00 92 HIS A N 1
ATOM 718 C CA . HIS A 1 92 ? 6.922 2.819 0.015 1.00 98.00 92 HIS A CA 1
ATOM 719 C C . HIS A 1 92 ? 8.111 2.358 0.865 1.00 98.00 92 HIS A C 1
ATOM 721 O O . HIS A 1 92 ? 8.607 3.101 1.719 1.00 98.00 92 HIS A O 1
ATOM 727 N N . SER A 1 93 ? 8.550 1.115 0.642 1.00 96.19 93 SER A N 1
ATOM 728 C CA . SER A 1 93 ? 9.542 0.423 1.481 1.00 96.19 93 SER A CA 1
ATOM 729 C C . SER A 1 93 ? 9.133 0.261 2.956 1.00 96.19 93 SER A C 1
ATOM 731 O O . SER A 1 93 ? 9.999 0.074 3.808 1.00 96.19 93 SER A O 1
ATOM 733 N N . SER A 1 94 ? 7.832 0.321 3.273 1.00 96.50 94 SER A N 1
ATOM 734 C CA . SER A 1 94 ? 7.299 0.077 4.623 1.00 96.50 94 SER A CA 1
ATOM 735 C C . SER A 1 94 ? 7.928 0.964 5.712 1.00 96.50 94 SER A C 1
ATOM 737 O O . SER A 1 94 ? 8.185 0.523 6.832 1.00 96.50 94 SER A O 1
ATOM 739 N N . LEU A 1 95 ? 8.210 2.237 5.401 1.00 97.00 95 LEU A N 1
ATOM 740 C CA . LEU A 1 95 ? 8.759 3.169 6.389 1.00 97.00 95 LEU A CA 1
ATOM 741 C C . LEU A 1 95 ? 7.758 3.419 7.529 1.00 97.00 95 LEU A C 1
ATOM 743 O O . LEU A 1 95 ? 6.672 3.961 7.312 1.00 97.00 95 LEU A O 1
ATOM 747 N N . VAL A 1 96 ? 8.182 3.104 8.755 1.00 95.81 96 VAL A N 1
ATOM 748 C CA . VAL A 1 96 ? 7.443 3.363 9.997 1.00 95.81 96 VAL A CA 1
ATOM 749 C C . VAL A 1 96 ? 8.129 4.479 10.780 1.00 95.81 96 VAL A C 1
ATOM 751 O O . VAL A 1 96 ? 9.319 4.406 11.079 1.00 95.81 96 VAL A O 1
ATOM 754 N N . SER A 1 97 ? 7.373 5.510 11.152 1.00 96.25 97 SER A N 1
ATOM 755 C CA . SER A 1 97 ? 7.851 6.601 12.004 1.00 96.25 97 SER A CA 1
ATOM 756 C C . SER A 1 97 ? 6.681 7.235 12.740 1.00 96.25 97 SER A C 1
ATOM 758 O O . SER A 1 97 ? 5.679 7.566 12.114 1.00 96.25 97 SER A O 1
ATOM 760 N N . ASN A 1 98 ? 6.814 7.463 14.047 1.00 96.44 98 ASN A N 1
ATOM 761 C CA . ASN A 1 98 ? 5.767 8.137 14.819 1.00 96.44 98 ASN A CA 1
ATOM 762 C C . ASN A 1 98 ? 5.565 9.589 14.360 1.00 96.44 98 ASN A C 1
ATOM 764 O O . ASN A 1 98 ? 4.442 10.065 14.361 1.00 96.44 98 ASN A O 1
ATOM 768 N N . VAL A 1 99 ? 6.622 10.259 13.886 1.00 97.00 99 VAL A N 1
ATOM 769 C CA . VAL A 1 99 ? 6.511 11.608 13.301 1.00 97.00 99 VAL A CA 1
ATOM 770 C C . VAL A 1 99 ? 5.649 11.584 12.037 1.00 97.00 99 VAL A C 1
ATOM 772 O O . VAL A 1 99 ? 4.849 12.485 11.816 1.00 97.00 99 VAL A O 1
ATOM 775 N N . LEU A 1 100 ? 5.790 10.539 11.214 1.00 97.94 100 LEU A N 1
ATOM 776 C CA . LEU A 1 100 ? 4.953 10.373 10.026 1.00 97.94 100 LEU A CA 1
ATOM 777 C C . LEU A 1 100 ? 3.518 9.999 10.393 1.00 97.94 100 LEU A C 1
ATOM 779 O O . LEU A 1 100 ? 2.598 10.502 9.772 1.00 97.94 100 LEU A O 1
ATOM 783 N N . VAL A 1 101 ? 3.322 9.161 11.410 1.00 98.25 101 VAL A N 1
ATOM 784 C CA . VAL A 1 101 ? 1.985 8.806 11.909 1.00 98.25 101 VAL A CA 1
ATOM 785 C C . VAL A 1 101 ? 1.221 10.041 12.397 1.00 98.25 101 VAL A C 1
ATOM 787 O O . VAL A 1 101 ? 0.036 10.157 12.105 1.00 98.25 101 VAL A O 1
ATOM 790 N N . GLU A 1 102 ? 1.879 10.979 13.085 1.00 98.38 102 GLU A N 1
ATOM 791 C CA . GLU A 1 102 ? 1.241 12.249 13.466 1.00 98.38 102 GLU A CA 1
ATOM 792 C C . GLU A 1 102 ? 0.847 13.071 12.247 1.00 98.38 102 GLU A C 1
ATOM 794 O O . GLU A 1 102 ? -0.313 13.451 12.109 1.00 98.38 102 GLU A O 1
ATOM 799 N N . LEU A 1 103 ? 1.778 13.240 11.306 1.00 98.25 103 LEU A N 1
ATOM 800 C CA . LEU A 1 103 ? 1.503 13.914 10.042 1.00 98.25 103 LEU A CA 1
ATOM 801 C C . LEU A 1 103 ? 0.321 13.270 9.296 1.00 98.25 103 LEU A C 1
ATOM 803 O O . LEU A 1 103 ? -0.519 13.968 8.740 1.00 98.25 103 LEU A O 1
ATOM 807 N N . PHE A 1 104 ? 0.232 11.940 9.263 1.00 98.56 104 PHE A N 1
ATOM 808 C CA . PHE A 1 104 ? -0.860 11.247 8.582 1.00 98.56 104 PHE A CA 1
ATOM 809 C C . PHE A 1 104 ? -2.212 11.523 9.259 1.00 98.56 104 PHE A C 1
ATOM 811 O O . PHE A 1 104 ? -3.195 11.769 8.559 1.00 98.56 104 PHE A O 1
ATOM 818 N N . SER A 1 105 ? -2.260 11.550 10.593 1.00 98.38 105 SER A N 1
ATOM 819 C CA . SER A 1 105 ? -3.478 11.900 11.335 1.00 98.38 105 SER A CA 1
ATOM 820 C C . SER A 1 105 ? -3.895 13.350 11.066 1.00 98.38 105 SER A C 1
ATOM 822 O O . SER A 1 105 ? -5.035 13.608 10.680 1.00 98.38 105 SER A O 1
ATOM 824 N N . GLU A 1 106 ? -2.948 14.295 11.125 1.00 98.12 106 GLU A N 1
ATOM 825 C CA . GLU A 1 106 ? -3.177 15.714 10.806 1.00 98.12 106 GLU A CA 1
ATOM 826 C C . GLU A 1 106 ? -3.682 15.925 9.367 1.00 98.12 106 GLU A C 1
ATOM 828 O O . GLU A 1 106 ? -4.455 16.846 9.097 1.00 98.12 106 GLU A O 1
ATOM 833 N N . MET A 1 107 ? -3.289 15.048 8.438 1.00 97.94 107 MET A N 1
ATOM 834 C CA . MET A 1 107 ? -3.728 15.060 7.038 1.00 97.94 107 MET A CA 1
ATOM 835 C C . MET A 1 107 ? -5.018 14.260 6.776 1.00 97.94 107 MET A C 1
ATOM 837 O O . MET A 1 107 ? -5.440 14.132 5.620 1.00 97.94 107 MET A O 1
ATOM 841 N N . GLY A 1 108 ? -5.668 13.751 7.827 1.00 98.00 108 GLY A N 1
ATOM 842 C CA . GLY A 1 108 ? -6.983 13.112 7.766 1.00 98.00 108 GLY A CA 1
ATOM 843 C C . GLY A 1 108 ? -6.974 11.689 7.206 1.00 98.00 108 GLY A C 1
ATOM 844 O O . GLY A 1 108 ? -7.918 11.310 6.509 1.00 98.00 108 GLY A O 1
ATOM 845 N N . PHE A 1 109 ? -5.906 10.922 7.441 1.00 98.69 109 PHE A N 1
ATOM 846 C CA . PHE A 1 109 ? -5.897 9.480 7.182 1.00 98.69 109 PHE A CA 1
ATOM 847 C C . PHE A 1 109 ? -6.470 8.709 8.375 1.00 98.69 109 PHE A C 1
ATOM 849 O O . PHE A 1 109 ? -6.173 9.015 9.525 1.00 98.69 109 PHE A O 1
ATOM 856 N N . ASP A 1 110 ? -7.236 7.658 8.090 1.00 98.69 110 ASP A N 1
ATOM 857 C CA . ASP A 1 110 ? -7.857 6.808 9.111 1.00 98.69 110 ASP A CA 1
ATOM 858 C C . ASP A 1 110 ? -6.914 5.689 9.566 1.00 98.69 110 ASP A C 1
ATOM 860 O O . ASP A 1 110 ? -6.985 5.204 10.697 1.00 98.69 110 ASP A O 1
ATOM 864 N N . TYR A 1 111 ? -6.051 5.219 8.662 1.00 98.75 111 TYR A N 1
ATOM 865 C CA . TYR A 1 111 ? -5.166 4.101 8.943 1.00 98.75 111 TYR A CA 1
ATOM 866 C C . TYR A 1 111 ? -3.875 4.143 8.136 1.00 98.75 111 TYR A C 1
ATOM 868 O O . TYR A 1 111 ? -3.816 4.662 7.020 1.00 98.75 111 TYR A O 1
ATOM 876 N N . GLU A 1 112 ? -2.852 3.506 8.692 1.00 98.69 112 GLU A N 1
ATOM 877 C CA . GLU A 1 112 ? -1.605 3.210 8.009 1.00 98.69 112 GLU A CA 1
ATOM 878 C C . GLU A 1 112 ? -1.320 1.705 7.989 1.00 98.69 112 GLU A C 1
ATOM 880 O O . GLU A 1 112 ? -1.700 0.974 8.906 1.00 98.69 112 GLU A O 1
ATOM 885 N N . SER A 1 113 ? -0.682 1.226 6.919 1.00 98.44 113 SER A N 1
ATOM 886 C CA . SER A 1 113 ? -0.373 -0.197 6.729 1.00 98.44 113 SER A CA 1
ATOM 887 C C . SER A 1 113 ? 1.111 -0.440 6.448 1.00 98.44 113 SER A C 1
ATOM 889 O O . SER A 1 113 ? 1.468 -1.065 5.455 1.00 98.44 113 SER A O 1
ATOM 891 N N . ASN A 1 114 ? 1.989 0.072 7.315 1.00 98.44 114 ASN A N 1
ATOM 892 C CA . ASN A 1 114 ? 3.446 0.028 7.119 1.00 98.44 114 ASN A CA 1
ATOM 893 C C . ASN A 1 114 ? 4.159 -1.157 7.771 1.00 98.44 114 ASN A C 1
ATOM 895 O O . ASN A 1 114 ? 5.352 -1.339 7.559 1.00 98.44 114 ASN A O 1
ATOM 899 N N . VAL A 1 115 ? 3.483 -1.936 8.616 1.00 98.06 115 VAL A N 1
ATOM 900 C CA . VAL A 1 115 ? 4.134 -3.027 9.352 1.00 98.06 115 VAL A CA 1
ATOM 901 C C . VAL A 1 115 ? 3.867 -4.358 8.663 1.00 98.06 115 VAL A C 1
ATOM 903 O O . VAL A 1 115 ? 2.746 -4.862 8.700 1.00 98.06 115 VAL A O 1
ATOM 906 N N . CYS A 1 116 ? 4.913 -4.955 8.094 1.00 97.44 116 CYS A N 1
ATOM 907 C CA . CYS A 1 116 ? 4.873 -6.339 7.643 1.00 97.44 116 CYS A CA 1
ATOM 908 C C . CYS A 1 116 ? 5.179 -7.292 8.810 1.00 97.44 116 CYS A C 1
ATOM 910 O O . CYS A 1 116 ? 6.215 -7.172 9.465 1.00 97.44 116 CYS A O 1
ATOM 912 N N . LEU A 1 117 ? 4.303 -8.268 9.045 1.00 96.69 117 LEU A N 1
ATOM 913 C CA . LEU A 1 117 ? 4.489 -9.395 9.961 1.00 96.69 117 LEU A CA 1
ATOM 914 C C . LEU A 1 117 ? 4.395 -10.709 9.162 1.00 96.69 117 LEU A C 1
ATOM 916 O O . LEU A 1 117 ? 3.350 -11.371 9.211 1.00 96.69 117 LEU A O 1
ATOM 920 N N . PRO A 1 118 ? 5.446 -11.087 8.403 1.00 96.00 118 PRO A N 1
ATOM 921 C CA . PRO A 1 118 ? 5.388 -12.195 7.453 1.00 96.00 118 PRO A CA 1
ATOM 922 C C . PRO A 1 118 ? 4.866 -13.489 8.079 1.00 96.00 118 PRO A C 1
ATOM 924 O O . PRO A 1 118 ? 5.373 -13.956 9.099 1.00 96.00 118 PRO A O 1
ATOM 927 N N . TYR A 1 119 ? 3.846 -14.071 7.453 1.00 94.94 119 TYR A N 1
ATOM 928 C CA . TYR A 1 119 ? 3.192 -15.321 7.849 1.00 94.94 119 TYR A CA 1
ATOM 929 C C . TYR A 1 119 ? 2.596 -15.330 9.266 1.00 94.94 119 TYR A C 1
ATOM 931 O O . TYR A 1 119 ? 2.271 -16.398 9.798 1.00 94.94 119 TYR A O 1
ATOM 939 N N . SER A 1 120 ? 2.422 -14.160 9.895 1.00 94.62 120 SER A N 1
ATOM 940 C CA . SER A 1 120 ? 1.719 -14.074 11.172 1.00 94.62 120 SER A CA 1
ATOM 941 C C . SER A 1 120 ? 0.296 -14.604 11.018 1.00 94.62 120 SER A C 1
ATOM 943 O O . SER A 1 120 ? -0.447 -14.188 10.130 1.00 94.62 120 SER A O 1
ATOM 945 N N . ARG A 1 121 ? -0.093 -15.515 11.915 1.00 89.44 121 ARG A N 1
ATOM 946 C CA . ARG A 1 121 ? -1.432 -16.132 11.946 1.00 89.44 121 ARG A CA 1
ATOM 947 C C . ARG A 1 121 ? -2.468 -15.290 12.688 1.00 89.44 121 ARG A C 1
ATOM 949 O O . ARG A 1 121 ? -3.633 -15.669 12.762 1.00 89.44 121 ARG A O 1
ATOM 956 N N . ARG A 1 122 ? -2.033 -14.200 13.320 1.00 88.44 122 ARG A N 1
ATOM 957 C CA . ARG A 1 122 ? -2.892 -13.289 14.076 1.00 88.44 122 ARG A CA 1
ATOM 958 C C . ARG A 1 122 ? -2.502 -11.866 13.722 1.00 88.44 122 ARG A C 1
ATOM 960 O O . ARG A 1 122 ? -1.489 -11.360 14.198 1.00 88.44 122 ARG A O 1
ATOM 967 N N . LEU A 1 123 ? -3.305 -11.265 12.855 1.00 93.00 123 LEU A N 1
ATOM 968 C CA . LEU A 1 123 ? -3.282 -9.836 12.601 1.00 93.00 123 LEU A CA 1
ATOM 969 C C . LEU A 1 123 ? -4.454 -9.179 13.315 1.00 93.00 123 LEU A C 1
ATOM 971 O O . LEU A 1 123 ? -5.573 -9.694 13.306 1.00 93.00 123 LEU A O 1
ATOM 975 N N . GLU A 1 124 ? -4.181 -8.018 13.888 1.00 93.25 124 GLU A N 1
ATOM 976 C CA . GLU A 1 124 ? -5.167 -7.154 14.518 1.00 93.25 124 GLU A CA 1
ATOM 977 C C . GLU A 1 124 ? -4.938 -5.730 14.016 1.00 93.25 124 GLU A C 1
ATOM 979 O O . GLU A 1 124 ? -3.796 -5.321 13.801 1.00 93.25 124 GLU A O 1
ATOM 984 N N . ALA A 1 125 ? -6.023 -4.984 13.812 1.00 95.25 125 ALA A N 1
ATOM 985 C CA . ALA A 1 125 ? -5.932 -3.543 13.628 1.00 95.25 125 ALA A CA 1
ATOM 986 C C . ALA A 1 125 ? -5.660 -2.914 14.998 1.00 95.25 125 ALA A C 1
ATOM 988 O O . ALA A 1 125 ? -6.421 -3.131 15.943 1.00 95.25 125 ALA A O 1
ATOM 989 N N . LEU A 1 126 ? -4.567 -2.167 15.107 1.00 96.62 126 LEU A N 1
ATOM 990 C CA . LEU A 1 126 ? -4.080 -1.627 16.368 1.00 96.62 126 LEU A CA 1
ATOM 991 C C . LEU A 1 126 ? -4.436 -0.138 16.448 1.00 96.62 126 LEU A C 1
ATOM 993 O O . LEU A 1 126 ? -3.945 0.626 15.614 1.00 96.62 126 LEU A O 1
ATOM 997 N N . PRO A 1 127 ? -5.255 0.305 17.415 1.00 97.94 127 PRO A N 1
ATOM 998 C CA . PRO A 1 127 ? -5.474 1.729 17.624 1.00 97.94 127 PRO A CA 1
ATOM 999 C C . PRO A 1 127 ? -4.172 2.402 18.067 1.00 97.94 127 PRO A C 1
ATOM 1001 O O . PRO A 1 127 ? -3.443 1.883 18.918 1.00 97.94 127 PRO A O 1
ATOM 1004 N N . LEU A 1 128 ? -3.880 3.553 17.474 1.00 97.81 128 LEU A N 1
ATOM 1005 C CA . LEU A 1 128 ? -2.773 4.422 17.847 1.00 97.81 128 LEU A CA 1
ATOM 1006 C C . LEU A 1 128 ? -3.276 5.550 18.755 1.00 97.81 128 LEU A C 1
ATOM 1008 O O . LEU A 1 128 ? -4.473 5.740 18.950 1.00 97.81 128 LEU A O 1
ATOM 1012 N N . TRP A 1 129 ? -2.343 6.292 19.348 1.00 97.81 129 TRP A N 1
ATOM 1013 C CA . TRP A 1 129 ? -2.651 7.351 20.315 1.00 97.81 129 TRP A CA 1
ATOM 1014 C C . TRP A 1 129 ? -3.315 8.591 19.690 1.00 97.81 129 TRP A C 1
ATOM 1016 O O . TRP A 1 129 ? -3.798 9.441 20.431 1.00 97.81 129 TRP A O 1
ATOM 1026 N N . ASN A 1 130 ? -3.316 8.701 18.359 1.00 97.19 130 ASN A N 1
ATOM 1027 C CA . ASN A 1 130 ? -3.830 9.834 17.588 1.00 97.19 130 ASN A CA 1
ATOM 1028 C C . ASN A 1 130 ? -5.035 9.450 16.708 1.00 97.19 130 ASN A C 1
ATOM 1030 O O . ASN A 1 130 ? -5.182 9.953 15.594 1.00 97.19 130 ASN A O 1
ATOM 1034 N N . ASP A 1 131 ? -5.845 8.504 17.197 1.00 95.69 131 ASP A N 1
ATOM 1035 C CA . ASP A 1 131 ? -7.070 7.972 16.579 1.00 95.69 131 ASP A CA 1
ATOM 1036 C C . ASP A 1 131 ? -6.893 7.227 15.241 1.00 95.69 131 ASP A C 1
ATOM 1038 O O . ASP A 1 131 ? -7.846 6.623 14.742 1.00 95.69 131 ASP A O 1
ATOM 1042 N N . MET A 1 132 ? -5.675 7.168 14.692 1.00 98.12 132 MET A N 1
ATOM 1043 C CA . MET A 1 132 ? -5.363 6.309 13.550 1.00 98.12 132 MET A CA 1
ATOM 1044 C C . MET A 1 132 ? -5.343 4.826 13.928 1.00 98.12 132 MET A C 1
ATOM 1046 O O . MET A 1 132 ? -5.040 4.438 15.059 1.00 98.12 132 MET A O 1
ATOM 1050 N N . LEU A 1 133 ? -5.556 3.967 12.933 1.00 98.50 133 LEU A N 1
ATOM 1051 C CA . LEU A 1 133 ? -5.284 2.535 13.030 1.00 98.50 133 LEU A CA 1
ATOM 1052 C C . LEU A 1 133 ? -3.947 2.177 12.371 1.00 98.50 133 LEU A C 1
ATOM 1054 O O . LEU A 1 133 ? -3.687 2.533 11.225 1.00 98.50 133 LEU A O 1
ATOM 1058 N N . ARG A 1 134 ? -3.132 1.369 13.046 1.00 98.38 134 ARG A N 1
ATOM 1059 C CA . ARG A 1 134 ? -2.050 0.599 12.424 1.00 98.38 134 ARG A CA 1
ATOM 1060 C C . ARG A 1 134 ? -2.593 -0.752 11.997 1.00 98.38 134 ARG A C 1
ATOM 1062 O O . ARG A 1 134 ? -2.955 -1.573 12.839 1.00 98.38 134 ARG A O 1
ATOM 1069 N N . ILE A 1 135 ? -2.629 -0.999 10.695 1.00 98.00 135 ILE A N 1
ATOM 1070 C CA . ILE A 1 135 ? -3.139 -2.239 10.112 1.00 98.00 135 ILE A CA 1
ATOM 1071 C C . ILE A 1 135 ? -1.967 -3.006 9.477 1.00 98.00 135 ILE A C 1
ATOM 1073 O O . ILE A 1 135 ? -1.618 -2.746 8.322 1.00 98.00 135 ILE A O 1
ATOM 1077 N N . PRO A 1 136 ? -1.321 -3.930 10.212 1.00 97.69 136 PRO A N 1
ATOM 1078 C CA . PRO A 1 136 ? -0.211 -4.715 9.684 1.00 97.69 136 PRO A CA 1
ATOM 1079 C C . PRO A 1 136 ? -0.662 -5.656 8.563 1.00 97.69 136 PRO A C 1
ATOM 1081 O O . PRO A 1 136 ? -1.803 -6.111 8.556 1.00 97.69 136 PRO A O 1
ATOM 1084 N N . PHE A 1 137 ? 0.250 -6.004 7.659 1.00 98.00 137 PHE A N 1
ATOM 1085 C CA . PHE A 1 137 ? 0.044 -7.030 6.635 1.00 98.00 137 PHE A CA 1
ATOM 1086 C C . PHE A 1 137 ? 0.965 -8.226 6.863 1.00 98.00 137 PHE A C 1
ATOM 1088 O O . PHE A 1 137 ? 1.992 -8.098 7.523 1.00 98.00 137 PHE A O 1
ATOM 1095 N N . ASN A 1 138 ? 0.586 -9.414 6.389 1.00 97.31 138 ASN A N 1
ATOM 1096 C CA . ASN A 1 138 ? 1.300 -10.661 6.703 1.00 97.31 138 ASN A CA 1
ATOM 1097 C C . ASN A 1 138 ? 1.812 -11.418 5.483 1.00 97.31 138 ASN A C 1
ATOM 1099 O O . ASN A 1 138 ? 2.415 -12.480 5.642 1.00 97.31 138 ASN A O 1
ATOM 1103 N N . TRP A 1 139 ? 1.601 -10.895 4.283 1.00 97.62 139 TRP A N 1
ATOM 1104 C CA . TRP A 1 139 ? 2.103 -11.512 3.068 1.00 97.62 139 TRP A CA 1
ATOM 1105 C C . TRP A 1 139 ?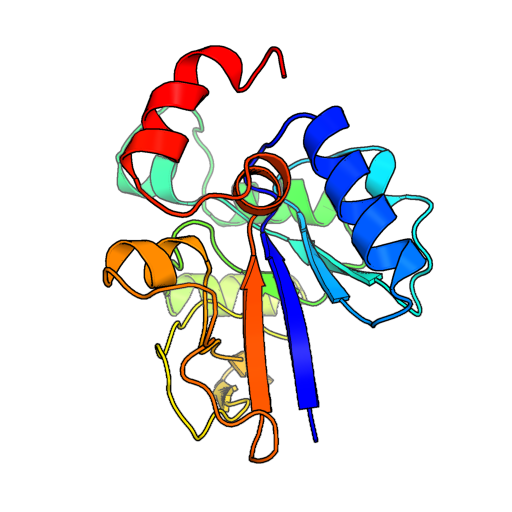 2.388 -10.450 2.013 1.00 97.62 139 TRP A C 1
ATOM 1107 O O . TRP A 1 139 ? 1.600 -9.522 1.853 1.00 97.62 139 TRP A O 1
ATOM 1117 N N . GLU A 1 140 ? 3.497 -10.601 1.297 1.00 98.12 140 GLU A N 1
ATOM 1118 C CA . GLU A 1 140 ? 3.886 -9.742 0.180 1.00 98.12 140 GLU A CA 1
ATOM 1119 C C . GLU A 1 140 ? 4.605 -10.586 -0.873 1.00 98.12 140 GLU A C 1
ATOM 1121 O O . GLU A 1 140 ? 5.439 -11.421 -0.515 1.00 98.12 140 GLU A O 1
ATOM 1126 N N . ASP A 1 141 ? 4.301 -10.382 -2.152 1.00 97.75 141 ASP A N 1
ATOM 1127 C CA . ASP A 1 141 ? 4.871 -11.164 -3.256 1.00 97.75 141 ASP A CA 1
ATOM 1128 C C . ASP A 1 141 ? 6.405 -11.078 -3.327 1.00 97.75 141 ASP A C 1
ATOM 1130 O O . ASP A 1 141 ? 7.068 -12.116 -3.411 1.00 97.75 141 ASP A O 1
ATOM 1134 N N . TYR A 1 142 ? 6.972 -9.874 -3.200 1.00 95.75 142 TYR A N 1
ATOM 1135 C CA . TYR A 1 142 ? 8.417 -9.653 -3.178 1.00 95.75 142 TYR A CA 1
ATOM 1136 C C . TYR A 1 142 ? 9.090 -10.399 -2.025 1.00 95.75 142 TYR A C 1
ATOM 1138 O O . TYR A 1 142 ? 10.096 -11.091 -2.216 1.00 95.75 142 TYR A O 1
ATOM 1146 N N . LEU A 1 143 ? 8.521 -10.309 -0.820 1.00 96.06 143 LEU A N 1
ATOM 1147 C CA . LEU A 1 143 ? 9.040 -11.023 0.346 1.00 96.06 143 LEU A CA 1
ATOM 1148 C C . LEU A 1 143 ? 8.891 -12.538 0.198 1.00 96.06 143 LEU A C 1
ATOM 1150 O O . LEU A 1 143 ? 9.802 -13.271 0.580 1.00 96.06 143 LEU A O 1
ATOM 1154 N N . HIS A 1 144 ? 7.786 -13.016 -0.377 1.00 97.06 144 HIS A N 1
ATOM 1155 C CA . HIS A 1 144 ? 7.514 -14.446 -0.520 1.00 97.06 144 HIS A CA 1
ATOM 1156 C C . HIS A 1 144 ? 8.582 -15.140 -1.365 1.00 97.06 144 HIS A C 1
ATOM 1158 O O . HIS A 1 144 ? 9.190 -16.107 -0.893 1.00 97.06 144 HIS A O 1
ATOM 1164 N N . PHE A 1 145 ? 8.904 -14.603 -2.548 1.00 94.81 145 PHE A N 1
ATOM 1165 C CA . PHE A 1 145 ? 10.003 -15.163 -3.341 1.00 94.81 145 PHE A CA 1
ATOM 1166 C C . PHE A 1 145 ? 11.380 -14.858 -2.741 1.00 94.81 145 PHE A C 1
ATOM 1168 O O . PHE A 1 145 ? 12.297 -15.664 -2.886 1.00 94.81 145 PHE A O 1
ATOM 1175 N N . SER A 1 146 ? 11.551 -13.739 -2.025 1.00 94.19 146 SER A N 1
ATOM 1176 C CA . SER A 1 146 ? 12.817 -13.427 -1.338 1.00 94.19 146 SER A CA 1
ATOM 1177 C C . SER A 1 146 ? 13.125 -14.413 -0.206 1.00 94.19 146 SER A C 1
ATOM 1179 O O . SER A 1 146 ? 14.291 -14.673 0.086 1.00 94.19 146 SER A O 1
ATOM 1181 N N . TYR A 1 147 ? 12.099 -15.018 0.400 1.00 94.50 147 TYR A N 1
ATOM 1182 C CA . TYR A 1 147 ? 12.241 -16.142 1.329 1.00 94.50 147 TYR A CA 1
ATOM 1183 C C . TYR A 1 147 ? 12.464 -17.496 0.636 1.00 94.50 147 TYR A C 1
ATOM 1185 O O . TYR A 1 147 ? 12.559 -18.516 1.322 1.00 94.50 147 TYR A O 1
ATOM 1193 N N . GLY A 1 148 ? 12.532 -17.533 -0.698 1.00 93.44 148 GLY A N 1
ATOM 1194 C CA . GLY A 1 148 ? 12.660 -18.763 -1.478 1.00 93.44 148 GLY A CA 1
ATOM 1195 C C . GLY A 1 148 ? 11.426 -19.661 -1.393 1.00 93.44 148 GLY A C 1
ATOM 1196 O O . GLY A 1 148 ? 11.552 -20.879 -1.525 1.00 93.44 148 GLY A O 1
ATOM 1197 N N . LYS A 1 149 ? 10.245 -19.094 -1.108 1.00 94.38 149 LYS A N 1
ATOM 1198 C CA . LYS A 1 149 ? 9.000 -19.862 -1.066 1.00 94.38 149 LYS A CA 1
ATOM 1199 C C . LYS A 1 149 ? 8.392 -20.006 -2.451 1.00 94.38 149 LYS A C 1
ATOM 1201 O O . LYS A 1 149 ? 8.423 -19.090 -3.265 1.00 94.38 149 LYS A O 1
ATOM 1206 N N . ASP A 1 150 ? 7.785 -21.165 -2.661 1.00 90.62 150 ASP A N 1
ATOM 1207 C CA . ASP A 1 150 ? 7.009 -21.465 -3.853 1.00 90.62 150 ASP A CA 1
ATOM 1208 C C . ASP A 1 150 ? 5.601 -20.844 -3.774 1.00 90.62 150 ASP A C 1
ATOM 1210 O O . ASP A 1 150 ? 5.036 -20.701 -2.687 1.00 90.62 150 ASP A O 1
ATOM 1214 N N . PHE A 1 151 ? 5.029 -20.464 -4.918 1.00 94.12 151 PHE A N 1
ATOM 1215 C CA . PHE A 1 151 ? 3.711 -19.818 -4.990 1.00 94.12 151 PHE A CA 1
ATOM 1216 C C . PHE A 1 151 ? 2.527 -20.799 -5.030 1.00 94.12 151 PHE A C 1
ATOM 1218 O O . PHE A 1 151 ? 1.382 -20.351 -4.979 1.00 94.12 151 PHE A O 1
ATOM 1225 N N . SER A 1 152 ? 2.758 -22.117 -5.074 1.00 91.94 152 SER A N 1
ATOM 1226 C CA . SER A 1 152 ? 1.687 -23.114 -4.905 1.00 91.94 152 SER A CA 1
ATOM 1227 C C . SER A 1 152 ? 1.043 -23.052 -3.519 1.00 91.94 152 SER A C 1
ATOM 1229 O O . SER A 1 152 ? -0.121 -23.421 -3.369 1.00 91.94 152 SER A O 1
ATOM 1231 N N . GLU A 1 153 ? 1.758 -22.521 -2.523 1.00 88.88 153 GLU A N 1
ATOM 1232 C CA . GLU A 1 153 ? 1.251 -22.305 -1.174 1.00 88.88 153 GLU A CA 1
ATOM 1233 C C . GLU A 1 153 ? 1.598 -20.900 -0.669 1.00 88.88 153 GLU A C 1
ATOM 1235 O O . GLU A 1 153 ? 2.761 -20.514 -0.558 1.00 88.88 153 GLU A O 1
ATOM 1240 N N . ALA A 1 154 ? 0.585 -20.140 -0.245 1.00 90.75 154 ALA A N 1
ATOM 1241 C CA . ALA A 1 154 ? 0.804 -18.826 0.363 1.00 90.75 154 ALA A CA 1
ATOM 1242 C C . ALA A 1 154 ? 1.459 -18.899 1.759 1.00 90.75 154 ALA A C 1
ATOM 1244 O O . ALA A 1 154 ? 1.885 -17.882 2.300 1.00 90.75 154 ALA A O 1
ATOM 1245 N N . GLY A 1 155 ? 1.521 -20.084 2.381 1.00 90.12 155 GLY A N 1
ATOM 1246 C CA . GLY A 1 155 ? 2.041 -20.255 3.742 1.00 90.12 155 GLY A CA 1
ATOM 1247 C C . GLY A 1 155 ? 1.166 -19.622 4.833 1.00 90.12 155 GLY A C 1
ATOM 1248 O O . GLY A 1 155 ? 1.636 -19.420 5.953 1.00 90.12 155 GLY A O 1
ATOM 1249 N N . LEU A 1 156 ? -0.093 -19.310 4.512 1.00 90.94 156 LEU A N 1
ATOM 1250 C CA . LEU A 1 156 ? -1.088 -18.727 5.407 1.00 90.94 156 LEU A CA 1
ATOM 1251 C C . LEU A 1 156 ? -2.309 -19.638 5.540 1.00 90.94 156 LEU A C 1
ATOM 1253 O O . LEU A 1 156 ? -2.711 -20.307 4.591 1.00 90.94 156 LEU A O 1
ATOM 1257 N N . ASP A 1 157 ? -2.924 -19.622 6.722 1.00 89.00 157 ASP A N 1
ATOM 1258 C CA . ASP A 1 157 ? -4.240 -20.220 6.937 1.00 89.00 157 ASP A CA 1
ATOM 1259 C C . ASP A 1 157 ? -5.321 -19.170 6.661 1.00 89.00 157 ASP A C 1
ATOM 1261 O O . ASP A 1 157 ? -5.619 -18.318 7.498 1.00 89.00 157 ASP A O 1
ATOM 1265 N N . PHE A 1 158 ? -5.917 -19.228 5.472 1.00 89.19 158 PHE A N 1
ATOM 1266 C CA . PHE A 1 158 ? -6.978 -18.300 5.077 1.00 89.19 158 PHE A CA 1
ATOM 1267 C C . PHE A 1 158 ? -8.315 -18.550 5.787 1.00 89.19 158 PHE A C 1
ATOM 1269 O O . PHE A 1 158 ? -9.201 -17.694 5.741 1.00 89.19 158 PHE A O 1
ATOM 1276 N N . ASN A 1 159 ? -8.466 -19.684 6.478 1.00 86.38 159 ASN A N 1
ATOM 1277 C CA . ASN A 1 159 ? -9.683 -20.000 7.224 1.00 86.38 159 ASN A CA 1
ATOM 1278 C C . ASN A 1 159 ? -9.695 -19.370 8.620 1.00 86.38 159 ASN A C 1
ATOM 1280 O O . ASN A 1 159 ? -10.738 -19.364 9.279 1.00 86.38 159 ASN A O 1
ATOM 1284 N N . ASN A 1 160 ? -8.565 -18.823 9.076 1.00 83.12 160 ASN A N 1
ATOM 1285 C CA . ASN A 1 160 ? -8.410 -18.315 10.428 1.00 83.12 160 ASN A CA 1
ATOM 1286 C C . ASN A 1 160 ? -7.837 -16.892 10.448 1.00 83.12 160 ASN A C 1
ATOM 1288 O O . ASN A 1 160 ? -6.824 -16.597 9.822 1.00 83.12 160 ASN A O 1
ATOM 1292 N N . GLY A 1 161 ? -8.476 -16.011 11.220 1.00 86.12 161 GLY A N 1
ATOM 1293 C CA . GLY A 1 161 ? -8.011 -14.640 11.419 1.00 86.12 161 GLY A CA 1
ATOM 1294 C C . GLY A 1 161 ? -8.180 -13.703 10.214 1.00 86.12 161 GLY A C 1
ATOM 1295 O O . GLY A 1 161 ? -8.988 -13.930 9.307 1.00 86.12 161 GLY A O 1
ATOM 1296 N N . LEU A 1 162 ? -7.452 -12.587 10.287 1.00 93.00 162 LEU A N 1
ATOM 1297 C CA . LEU A 1 162 ? -7.316 -11.572 9.247 1.00 93.00 162 LEU A CA 1
ATOM 1298 C C . LEU A 1 162 ? -6.016 -11.834 8.483 1.00 93.00 162 LEU A C 1
ATOM 1300 O O . LEU A 1 162 ? -4.957 -11.935 9.098 1.00 93.00 162 LEU A O 1
ATOM 1304 N N . ASN A 1 163 ? -6.105 -11.909 7.159 1.00 95.44 163 ASN A N 1
ATOM 1305 C CA . ASN A 1 163 ? -4.954 -12.002 6.268 1.00 95.44 163 ASN A CA 1
ATOM 1306 C C . ASN A 1 163 ? -4.964 -10.787 5.346 1.00 95.44 163 ASN A C 1
ATOM 1308 O O . ASN A 1 163 ? -5.979 -10.510 4.709 1.00 95.44 163 ASN A O 1
ATOM 1312 N N . ILE A 1 164 ? -3.856 -10.060 5.281 1.00 97.31 164 ILE A N 1
ATOM 1313 C CA . ILE A 1 164 ? -3.710 -8.899 4.405 1.00 97.31 164 ILE A CA 1
ATOM 1314 C C . ILE A 1 164 ? -2.531 -9.186 3.494 1.00 97.31 164 ILE A C 1
ATOM 1316 O O . ILE A 1 164 ? -1.391 -9.300 3.948 1.00 97.31 164 ILE A O 1
ATOM 1320 N N . MET A 1 165 ? -2.852 -9.352 2.216 1.00 97.38 165 MET A N 1
ATOM 1321 C CA . MET A 1 165 ? -1.910 -9.715 1.172 1.00 97.38 165 MET A CA 1
ATOM 1322 C C . MET A 1 165 ? -1.564 -8.475 0.359 1.00 97.38 165 MET A C 1
ATOM 1324 O O . MET A 1 165 ? -2.460 -7.762 -0.097 1.00 97.38 165 MET A O 1
ATOM 1328 N N . THR A 1 166 ? -0.277 -8.224 0.178 1.00 98.38 166 THR A N 1
ATOM 1329 C CA . THR A 1 166 ? 0.245 -7.116 -0.618 1.00 98.38 166 THR A CA 1
ATOM 1330 C C . THR A 1 166 ? 0.828 -7.662 -1.912 1.00 98.38 166 THR A C 1
ATOM 1332 O O . THR A 1 166 ? 1.643 -8.581 -1.897 1.00 98.38 166 THR A O 1
ATOM 1335 N N . PHE A 1 167 ? 0.396 -7.113 -3.039 1.00 98.56 167 PHE A N 1
ATOM 1336 C CA . PHE A 1 167 ? 0.941 -7.450 -4.346 1.00 98.56 167 PHE A CA 1
ATOM 1337 C C . PHE A 1 167 ? 1.395 -6.191 -5.071 1.00 98.56 167 PHE A C 1
ATOM 1339 O O . PHE A 1 167 ? 0.831 -5.113 -4.877 1.00 98.56 167 PHE A O 1
ATOM 1346 N N . HIS A 1 168 ? 2.348 -6.350 -5.978 1.00 98.56 168 HIS A N 1
ATOM 1347 C CA . HIS A 1 168 ? 2.789 -5.291 -6.870 1.00 98.56 168 HIS A CA 1
ATOM 1348 C C . HIS A 1 168 ? 2.386 -5.640 -8.309 1.00 98.56 168 HIS A C 1
ATOM 1350 O O . HIS A 1 168 ? 2.649 -6.759 -8.768 1.00 98.56 168 HIS A O 1
ATOM 1356 N N . PRO A 1 169 ? 1.802 -4.703 -9.081 1.00 98.19 169 PRO A N 1
ATOM 1357 C CA . PRO A 1 169 ? 1.368 -4.968 -10.453 1.00 98.19 169 PRO A CA 1
ATOM 1358 C C . PRO A 1 169 ? 2.463 -5.562 -11.347 1.00 98.19 169 PRO A C 1
ATOM 1360 O O . PRO A 1 169 ? 2.189 -6.425 -12.179 1.00 98.19 169 PRO A O 1
ATOM 1363 N N . ILE A 1 170 ? 3.723 -5.153 -11.152 1.00 97.19 170 ILE A N 1
ATOM 1364 C CA . ILE A 1 170 ? 4.852 -5.684 -11.924 1.00 97.19 170 ILE A CA 1
ATOM 1365 C C . ILE A 1 170 ? 5.066 -7.181 -11.687 1.00 97.19 170 ILE A C 1
ATOM 1367 O O . ILE A 1 170 ? 5.370 -7.920 -12.624 1.00 97.19 170 ILE A O 1
ATOM 1371 N N . HIS A 1 171 ? 4.875 -7.650 -10.455 1.00 97.44 171 HIS A N 1
ATOM 1372 C CA . HIS A 1 171 ? 5.050 -9.053 -10.110 1.00 97.44 171 HIS A CA 1
ATOM 1373 C C . HIS A 1 171 ? 3.896 -9.905 -10.624 1.00 97.44 171 HIS A C 1
ATOM 1375 O O . HIS A 1 171 ? 4.145 -10.993 -11.145 1.00 97.44 171 HIS A O 1
ATOM 1381 N N . ILE A 1 172 ? 2.673 -9.371 -10.578 1.00 97.62 172 ILE A N 1
ATOM 1382 C CA . ILE A 1 172 ? 1.488 -9.984 -11.187 1.00 97.62 172 ILE A CA 1
ATOM 1383 C C . ILE A 1 172 ? 1.682 -10.123 -12.705 1.00 97.62 172 ILE A C 1
ATOM 1385 O O . ILE A 1 172 ? 1.477 -11.201 -13.259 1.00 97.62 172 ILE A O 1
ATOM 1389 N N . PHE A 1 173 ? 2.123 -9.058 -13.380 1.00 97.25 173 PHE A N 1
ATOM 1390 C CA . PHE A 1 173 ? 2.303 -9.035 -14.834 1.00 97.25 173 PHE A CA 1
ATOM 1391 C C . PHE A 1 173 ? 3.399 -9.989 -15.320 1.00 97.25 173 PHE A C 1
ATOM 1393 O O . PHE A 1 173 ? 3.212 -10.716 -16.292 1.00 97.25 173 PHE A O 1
ATOM 1400 N N . LEU A 1 174 ? 4.542 -10.023 -14.631 1.00 96.25 174 LEU A N 1
ATOM 1401 C CA . LEU A 1 174 ? 5.658 -10.906 -14.988 1.00 96.25 174 LEU A CA 1
ATOM 1402 C C . LEU A 1 174 ? 5.452 -12.357 -14.536 1.00 96.25 174 LEU A C 1
ATOM 1404 O O . LEU A 1 174 ? 6.226 -13.229 -14.952 1.00 96.25 174 LEU A O 1
ATOM 1408 N N . ASN A 1 175 ? 4.461 -12.597 -13.670 1.00 96.06 175 ASN A N 1
ATOM 1409 C CA . ASN A 1 175 ? 4.344 -13.805 -12.861 1.00 96.06 175 ASN A CA 1
ATOM 1410 C C . ASN A 1 175 ? 5.678 -14.100 -12.146 1.00 96.06 175 ASN A C 1
ATOM 1412 O O . ASN A 1 175 ? 6.354 -15.085 -12.445 1.00 96.06 175 ASN A O 1
ATOM 1416 N N . THR A 1 176 ? 6.117 -13.157 -11.301 1.00 96.19 176 THR A N 1
ATOM 1417 C CA . THR A 1 176 ? 7.444 -13.208 -10.664 1.00 96.19 176 THR A CA 1
ATOM 1418 C C . THR A 1 176 ? 7.542 -14.345 -9.659 1.00 96.19 176 THR A C 1
ATOM 1420 O O . THR A 1 176 ? 6.873 -14.327 -8.636 1.00 96.19 176 THR A O 1
ATOM 1423 N N . GLU A 1 177 ? 8.433 -15.292 -9.934 1.00 94.69 177 GLU A N 1
ATOM 1424 C CA . GLU A 1 177 ? 8.764 -16.431 -9.080 1.00 94.69 177 GLU A CA 1
ATOM 1425 C C . GLU A 1 177 ? 10.161 -16.313 -8.455 1.00 94.69 177 GLU A C 1
ATOM 1427 O O . GLU A 1 177 ? 10.397 -16.868 -7.385 1.00 94.69 177 GLU A O 1
ATOM 1432 N N . THR A 1 178 ? 11.077 -15.565 -9.082 1.00 94.44 178 THR A N 1
ATOM 1433 C CA . THR A 1 178 ? 12.402 -15.279 -8.520 1.00 94.44 178 THR A CA 1
ATOM 1434 C C . THR A 1 178 ? 12.880 -13.843 -8.742 1.00 94.44 178 THR A C 1
ATOM 1436 O O . THR A 1 178 ? 12.400 -13.106 -9.614 1.00 94.44 178 THR A O 1
ATOM 1439 N N . LEU A 1 179 ? 13.912 -13.459 -7.983 1.00 92.94 179 LEU A N 1
ATOM 1440 C CA . LEU A 1 179 ? 14.603 -12.184 -8.156 1.00 92.94 179 LEU A CA 1
ATOM 1441 C C . LEU A 1 179 ? 15.249 -12.068 -9.548 1.00 92.94 179 LEU A C 1
ATOM 1443 O O . LEU A 1 179 ? 15.264 -10.983 -10.128 1.00 92.94 179 LEU A O 1
ATOM 1447 N N . GLU A 1 180 ? 15.754 -13.165 -10.115 1.00 94.81 180 GLU A N 1
ATOM 1448 C CA . GLU A 1 180 ? 16.368 -13.187 -11.445 1.00 94.81 180 GLU A CA 1
ATOM 1449 C C . GLU A 1 180 ? 15.369 -12.805 -12.537 1.00 94.81 180 GLU A C 1
ATOM 1451 O O . GLU A 1 180 ? 15.718 -12.007 -13.411 1.00 94.81 180 GLU A O 1
ATOM 1456 N N . ARG A 1 181 ? 14.121 -13.297 -12.477 1.00 93.94 181 ARG A N 1
ATOM 1457 C CA . ARG A 1 181 ? 13.072 -12.879 -13.421 1.00 93.94 181 ARG A CA 1
ATOM 1458 C C . ARG A 1 181 ? 12.815 -11.380 -13.317 1.00 93.94 181 ARG A C 1
ATOM 1460 O O . ARG A 1 181 ? 12.821 -10.681 -14.332 1.00 93.94 181 ARG A O 1
ATOM 1467 N N . TYR A 1 182 ? 12.622 -10.887 -12.096 1.00 94.12 182 TYR A N 1
ATOM 1468 C CA . TYR A 1 182 ? 12.369 -9.473 -11.832 1.00 94.12 182 TYR A CA 1
ATOM 1469 C C . TYR A 1 182 ? 13.505 -8.584 -12.365 1.00 94.12 182 TYR A C 1
ATOM 1471 O O . TYR A 1 182 ? 13.264 -7.659 -13.145 1.00 94.12 182 TYR A O 1
ATOM 1479 N N . LEU A 1 183 ? 14.756 -8.894 -12.010 1.00 93.31 183 LEU A N 1
ATOM 1480 C CA . LEU A 1 183 ? 15.935 -8.141 -12.446 1.00 93.31 183 LEU A CA 1
ATOM 1481 C C . LEU A 1 183 ? 16.181 -8.254 -13.956 1.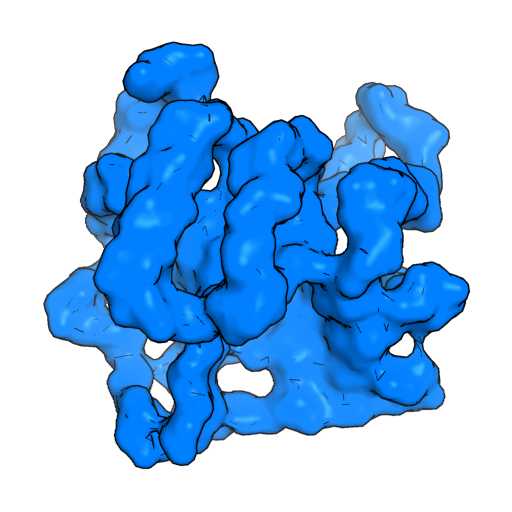00 93.31 183 LEU A C 1
ATOM 1483 O 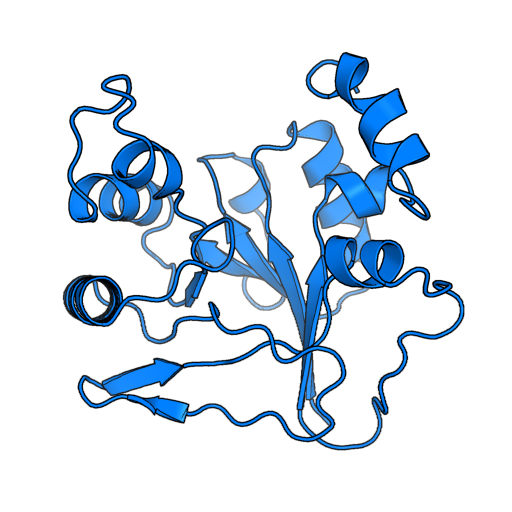O . LEU A 1 183 ? 16.544 -7.259 -14.583 1.00 93.31 183 LEU A O 1
ATOM 1487 N N . GLY A 1 184 ? 15.947 -9.423 -14.556 1.00 93.56 184 GLY A N 1
ATOM 1488 C CA . GLY A 1 184 ? 16.075 -9.638 -16.000 1.00 93.56 184 GLY A CA 1
ATOM 1489 C C . GLY A 1 184 ? 15.082 -8.812 -16.824 1.00 93.56 184 GLY A C 1
ATOM 1490 O O . GLY A 1 184 ? 15.393 -8.406 -17.949 1.00 93.56 184 GLY A O 1
ATOM 1491 N N . ALA A 1 185 ? 13.917 -8.510 -16.245 1.00 91.62 185 ALA A N 1
ATOM 1492 C CA . ALA A 1 185 ? 12.887 -7.680 -16.856 1.00 91.62 185 ALA A CA 1
ATOM 1493 C C . ALA A 1 185 ? 13.106 -6.168 -16.659 1.00 91.62 185 ALA A C 1
ATOM 1495 O O . ALA A 1 185 ? 12.560 -5.389 -17.436 1.00 91.62 185 ALA A O 1
ATOM 1496 N N . LYS A 1 186 ? 13.933 -5.723 -15.693 1.00 85.44 186 LYS A N 1
ATOM 1497 C CA . LYS A 1 186 ? 14.117 -4.288 -15.363 1.00 85.44 186 LYS A CA 1
ATOM 1498 C C . LYS A 1 186 ? 14.432 -3.395 -16.560 1.00 85.44 186 LYS A C 1
ATOM 1500 O O . LYS A 1 186 ? 13.976 -2.258 -16.614 1.00 85.44 186 LYS A O 1
ATOM 1505 N N . ARG A 1 187 ? 15.193 -3.905 -17.532 1.00 87.19 187 ARG A N 1
ATOM 1506 C CA . ARG A 1 187 ? 15.550 -3.168 -18.759 1.00 87.19 187 ARG A CA 1
ATOM 1507 C C . ARG A 1 187 ? 14.351 -2.824 -19.656 1.00 87.19 187 ARG A C 1
ATOM 1509 O O . ARG A 1 187 ? 14.496 -1.970 -20.519 1.00 87.19 187 ARG A O 1
ATOM 1516 N N . PHE A 1 188 ? 13.202 -3.464 -19.443 1.00 87.19 188 PHE A N 1
ATOM 1517 C CA . PHE A 1 188 ? 11.967 -3.280 -20.209 1.00 87.19 188 PHE A CA 1
ATOM 1518 C C . PHE A 1 188 ? 10.850 -2.615 -19.389 1.00 87.19 188 PHE A C 1
ATOM 1520 O O . PHE A 1 188 ? 9.731 -2.491 -19.862 1.00 87.19 188 PHE A O 1
ATOM 1527 N N . TYR A 1 189 ? 11.113 -2.168 -18.154 1.00 78.81 189 TYR A N 1
ATOM 1528 C CA . TYR A 1 189 ? 10.049 -1.691 -17.252 1.00 78.81 189 TYR A CA 1
ATOM 1529 C C . TYR A 1 189 ? 9.272 -0.490 -17.750 1.00 78.81 189 TYR A C 1
ATOM 1531 O O . TYR A 1 189 ? 8.155 -0.289 -17.303 1.00 78.81 189 TYR A O 1
ATOM 1539 N N . GLN A 1 190 ? 9.868 0.316 -18.621 1.00 76.31 190 GLN A N 1
ATOM 1540 C CA . GLN A 1 190 ? 9.237 1.508 -19.180 1.00 76.31 190 GLN A CA 1
ATOM 1541 C C . GLN A 1 190 ? 8.810 1.301 -20.644 1.00 76.31 190 GLN A C 1
ATOM 1543 O O . GLN A 1 190 ? 8.322 2.236 -21.266 1.00 76.31 190 GLN A O 1
ATOM 1548 N N . ASP A 1 191 ? 8.986 0.085 -21.173 1.00 82.25 191 ASP A N 1
ATOM 1549 C CA . ASP A 1 191 ? 8.541 -0.350 -22.504 1.00 82.25 191 ASP A CA 1
ATOM 1550 C C . ASP A 1 191 ? 8.049 -1.821 -22.443 1.00 82.25 191 ASP A C 1
ATOM 1552 O O . ASP A 1 191 ? 8.737 -2.727 -22.927 1.00 82.25 191 ASP A O 1
ATOM 1556 N N . PRO A 1 192 ? 6.935 -2.078 -21.718 1.00 69.69 192 PRO A N 1
ATOM 1557 C CA . PRO A 1 192 ? 6.422 -3.422 -21.425 1.00 69.69 192 PRO A CA 1
ATOM 1558 C C . PRO A 1 192 ? 5.590 -4.057 -22.552 1.00 69.69 192 PRO A C 1
ATOM 1560 O O . PRO A 1 192 ? 4.913 -3.341 -23.327 1.00 69.69 192 PRO A O 1
#

InterPro domains:
  IPR011330 Glycoside hydrolase/deacetylase, beta/alpha-barrel [SSF88713] (5-140)
  IPR054492 Polysaccharide deacetylase-like [PF22537] (5-184)